Protein AF-A0A7S1MG39-F1 (afdb_monomer)

Organism: Neobodo designis (NCBI:txid312471)

Radius of gyration: 30.23 Å; Cα contacts (8 Å, |Δi|>4): 308; chains: 1; bounding box: 105×45×78 Å

Structure (mmCIF, N/CA/C/O backbone):
data_AF-A0A7S1MG39-F1
#
_entry.id   AF-A0A7S1MG39-F1
#
loop_
_atom_site.group_PDB
_atom_site.id
_atom_site.type_symbol
_atom_site.label_atom_id
_atom_site.label_alt_id
_atom_site.label_comp_id
_atom_site.label_asym_id
_atom_site.label_entity_id
_atom_site.label_seq_id
_atom_site.pdbx_PDB_ins_code
_atom_site.Cartn_x
_atom_site.Cartn_y
_atom_site.Cartn_z
_atom_site.occupancy
_atom_site.B_iso_or_equiv
_atom_site.auth_seq_id
_atom_site.auth_comp_id
_atom_site.auth_asym_id
_atom_site.auth_atom_id
_atom_site.pdbx_PDB_model_num
ATOM 1 N N . MET A 1 1 ? -60.305 14.676 -7.548 1.00 33.47 1 MET A N 1
ATOM 2 C CA . MET A 1 1 ? -61.050 14.681 -6.267 1.00 33.47 1 MET A CA 1
ATOM 3 C C . MET A 1 1 ? -61.390 13.243 -5.904 1.00 33.47 1 MET A C 1
ATOM 5 O O . MET A 1 1 ? -61.639 12.495 -6.845 1.00 33.47 1 MET A O 1
ATOM 9 N N . PRO A 1 2 ? -61.464 12.863 -4.609 1.00 56.12 2 PRO A N 1
ATOM 10 C CA . PRO A 1 2 ? -60.848 13.509 -3.431 1.00 56.12 2 PRO A CA 1
ATOM 11 C C . PRO A 1 2 ? -59.316 13.239 -3.492 1.00 56.12 2 PRO A C 1
ATOM 13 O O . PRO A 1 2 ? -58.797 13.405 -4.596 1.00 56.12 2 PRO A O 1
ATOM 16 N N . ALA A 1 3 ? -58.497 12.886 -2.485 1.00 41.00 3 ALA A N 1
ATOM 17 C CA . ALA A 1 3 ? -58.477 13.017 -1.009 1.00 41.00 3 ALA A CA 1
ATOM 18 C C . ALA A 1 3 ? -56.993 13.266 -0.614 1.00 41.00 3 ALA A C 1
ATOM 20 O O . ALA A 1 3 ? -56.119 12.758 -1.308 1.00 41.00 3 ALA A O 1
ATOM 21 N N . ALA A 1 4 ? -56.559 14.022 0.402 1.00 39.97 4 ALA A N 1
ATOM 22 C CA . ALA A 1 4 ? -57.184 14.766 1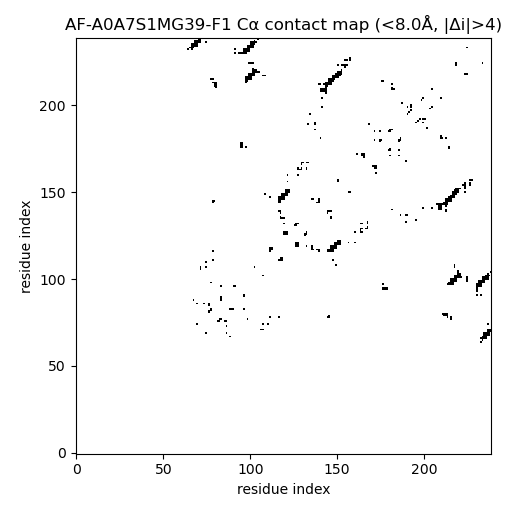.506 1.00 39.97 4 ALA A CA 1
ATOM 23 C C . ALA A 1 4 ? -57.522 14.005 2.813 1.00 39.97 4 ALA A C 1
ATOM 25 O O . ALA A 1 4 ? -58.691 13.763 3.092 1.00 39.97 4 ALA A O 1
ATOM 26 N N . THR A 1 5 ? -56.501 13.793 3.663 1.00 44.16 5 THR A N 1
ATOM 27 C CA . THR A 1 5 ? -56.604 13.748 5.144 1.00 44.16 5 THR A CA 1
ATOM 28 C C . THR A 1 5 ? -55.350 14.401 5.759 1.00 44.16 5 THR A C 1
ATOM 30 O O . THR A 1 5 ? -54.250 14.200 5.252 1.00 44.16 5 THR A O 1
ATOM 33 N N . ALA A 1 6 ? -55.504 15.193 6.829 1.00 41.75 6 ALA A N 1
ATOM 34 C CA . ALA A 1 6 ? -54.419 15.839 7.600 1.00 41.75 6 ALA A CA 1
ATOM 35 C C . ALA A 1 6 ? -54.567 15.501 9.110 1.00 41.75 6 ALA A C 1
ATOM 37 O O . ALA A 1 6 ? -55.036 14.405 9.390 1.00 41.75 6 ALA A O 1
ATOM 38 N N . VAL A 1 7 ? -54.293 16.442 10.050 1.00 39.53 7 VAL A N 1
ATOM 39 C CA . VAL A 1 7 ? -54.580 16.368 11.527 1.00 39.53 7 VAL A CA 1
ATOM 40 C C . VAL A 1 7 ? -53.564 15.506 12.325 1.00 39.53 7 VAL A C 1
ATOM 42 O O . VAL A 1 7 ? -53.250 14.416 11.877 1.00 39.53 7 VAL A O 1
ATOM 45 N N . LYS A 1 8 ? -52.988 15.840 13.507 1.00 36.41 8 LYS A N 1
ATOM 46 C CA . LYS A 1 8 ? -52.848 17.013 14.440 1.00 36.41 8 LYS A CA 1
ATOM 47 C C . LYS A 1 8 ? -51.479 16.831 15.173 1.00 36.41 8 LYS A C 1
ATOM 49 O O . LYS A 1 8 ? -51.049 15.698 15.318 1.00 36.41 8 LYS A O 1
ATOM 54 N N . ARG A 1 9 ? -50.666 17.838 15.544 1.00 34.97 9 ARG A N 1
ATOM 55 C CA . ARG A 1 9 ? -50.763 18.883 16.610 1.00 34.97 9 ARG A CA 1
ATOM 56 C C . ARG A 1 9 ? -50.877 18.406 18.086 1.00 34.97 9 ARG A C 1
ATOM 58 O O . ARG A 1 9 ? -51.991 18.269 18.577 1.00 34.97 9 ARG A O 1
ATOM 65 N N . SER A 1 10 ? -49.743 18.382 18.806 1.00 35.22 10 SER A N 1
ATOM 66 C CA . SER A 1 10 ? -49.564 18.686 20.259 1.00 35.22 10 SER A CA 1
ATOM 67 C C . SER A 1 10 ? -48.049 18.673 20.584 1.00 35.22 10 SER A C 1
ATOM 69 O O . SER A 1 10 ? -47.398 17.713 20.196 1.00 35.22 10 SER A O 1
ATOM 71 N N . ALA A 1 11 ? -47.354 19.698 21.102 1.00 34.41 11 ALA A N 1
ATOM 72 C CA . ALA A 1 11 ? -47.549 20.617 22.245 1.00 34.41 11 ALA A CA 1
ATOM 73 C C . ALA A 1 11 ? -46.943 20.105 23.583 1.00 34.41 11 ALA A C 1
ATOM 75 O O . ALA A 1 11 ? -47.344 19.065 24.093 1.00 34.41 11 ALA A O 1
ATOM 76 N N . SER A 1 12 ? -45.974 20.863 24.125 1.00 38.31 12 SER A N 1
ATOM 77 C CA . SER A 1 12 ? -45.221 20.684 25.399 1.00 38.31 12 SER A CA 1
ATOM 78 C C . SER A 1 12 ? -46.071 21.108 26.645 1.00 38.31 12 SER A C 1
ATOM 80 O O . SER A 1 12 ? -47.258 21.340 26.412 1.00 38.31 12 SER A O 1
ATOM 82 N N . PRO A 1 13 ? -45.597 21.284 27.928 1.00 48.44 13 PRO A N 1
ATOM 83 C CA . PRO A 1 13 ? -44.221 21.542 28.442 1.00 48.44 13 PRO A CA 1
ATOM 84 C C . PRO A 1 13 ? -43.831 20.983 29.857 1.00 48.44 13 PRO A C 1
ATOM 86 O O . PRO A 1 13 ? -44.665 20.418 30.561 1.00 48.44 13 PRO A O 1
ATOM 89 N N . LYS A 1 14 ? -42.584 21.262 30.313 1.00 32.78 14 LYS A N 1
ATOM 90 C CA . LYS A 1 14 ? -42.112 21.655 31.691 1.00 32.78 14 LYS A CA 1
ATOM 91 C C . LYS A 1 14 ? -40.556 21.620 31.721 1.00 32.78 14 LYS A C 1
ATOM 93 O O . LYS A 1 14 ? -39.999 20.700 31.145 1.00 32.78 14 LYS A O 1
ATOM 98 N N . LYS A 1 15 ? -39.761 22.626 32.155 1.00 31.77 15 LYS A N 1
ATOM 99 C CA . LYS A 1 15 ? -39.587 23.307 33.478 1.00 31.77 15 LYS A CA 1
ATOM 100 C C . LYS A 1 15 ? -39.365 22.299 34.624 1.00 31.77 15 LYS A C 1
ATOM 102 O O . LYS A 1 15 ? -40.309 21.602 34.953 1.00 31.77 15 LYS A O 1
ATOM 107 N N . THR A 1 16 ? -38.189 22.176 35.255 1.00 33.59 16 THR A N 1
ATOM 108 C CA . THR A 1 16 ? -37.532 23.187 36.128 1.00 33.59 16 THR A CA 1
ATOM 109 C C . THR A 1 16 ? -36.053 22.877 36.455 1.00 33.59 16 THR A C 1
ATOM 111 O O . THR A 1 16 ? -35.719 21.727 36.713 1.00 33.59 16 THR A O 1
ATOM 114 N N . ALA A 1 17 ? -35.225 23.917 36.622 1.00 36.97 17 ALA A N 1
ATOM 115 C CA . ALA A 1 17 ? -34.148 23.969 37.636 1.00 36.97 17 ALA A CA 1
ATOM 116 C C . ALA A 1 17 ? -34.656 24.817 38.834 1.00 36.97 17 ALA A C 1
ATOM 118 O O . ALA A 1 17 ? -35.683 25.486 38.639 1.00 36.97 17 ALA A O 1
ATOM 119 N N . PRO A 1 18 ? -34.027 24.837 40.039 1.00 42.28 18 PRO A N 1
ATOM 120 C CA . PRO A 1 18 ? -32.896 25.763 40.288 1.00 42.28 18 PRO A CA 1
ATOM 121 C C . PRO A 1 18 ? -31.910 25.392 41.448 1.00 42.28 18 PRO A C 1
ATOM 123 O O . PRO A 1 18 ? -32.030 24.355 42.089 1.00 42.28 18 PRO A O 1
ATOM 126 N N . VAL A 1 19 ? -31.030 26.357 41.783 1.00 34.16 19 VAL A N 1
ATOM 127 C CA . VAL A 1 19 ? -30.250 26.554 43.041 1.00 34.16 19 VAL A CA 1
ATOM 128 C C . VAL A 1 19 ? -28.857 25.897 43.134 1.00 34.16 19 VAL A C 1
ATOM 130 O O . VAL A 1 19 ? -28.604 24.802 42.652 1.00 34.16 19 VAL A O 1
ATOM 133 N N . ALA A 1 20 ? -27.933 26.628 43.770 1.00 33.00 20 ALA A N 1
ATOM 134 C CA . ALA A 1 20 ? -26.526 26.297 44.007 1.00 33.00 20 ALA A CA 1
ATOM 135 C C . ALA A 1 20 ? -26.105 26.691 45.439 1.00 33.00 20 ALA A C 1
ATOM 137 O O . ALA A 1 20 ? -26.805 27.499 46.055 1.00 33.00 20 ALA A O 1
ATOM 138 N N . ARG A 1 21 ? -24.924 26.239 45.914 1.00 33.41 21 ARG A N 1
ATOM 139 C CA . ARG A 1 21 ? -23.983 27.040 46.748 1.00 33.41 21 ARG A CA 1
ATOM 140 C C . ARG A 1 21 ? -22.622 26.352 47.014 1.00 33.41 21 ARG A C 1
ATOM 142 O O . ARG A 1 21 ? -22.536 25.140 47.149 1.00 33.41 21 ARG A O 1
ATOM 149 N N . LYS A 1 22 ? -21.574 27.187 47.086 1.00 34.03 22 LYS A N 1
ATOM 150 C CA . LYS A 1 22 ? -20.210 26.975 47.657 1.00 34.03 22 LYS A CA 1
ATOM 151 C C . LYS A 1 22 ? -20.244 27.333 49.184 1.00 34.03 22 LYS A C 1
ATOM 153 O O . LYS A 1 22 ? -21.349 27.692 49.600 1.00 34.03 22 LYS A O 1
ATOM 158 N N . PRO A 1 23 ? -19.156 27.363 50.020 1.00 43.19 23 PRO A N 1
ATOM 159 C CA . PRO A 1 23 ? -17.697 27.404 49.730 1.00 43.19 23 PRO A CA 1
ATOM 160 C C . PRO A 1 23 ? -16.728 26.635 50.705 1.00 43.19 23 PRO A C 1
ATOM 162 O O . PRO A 1 23 ? -17.168 26.000 51.652 1.00 43.19 23 PRO A O 1
ATOM 165 N N . ALA A 1 24 ? -15.405 26.867 50.526 1.00 31.33 24 ALA A N 1
ATOM 166 C CA . ALA A 1 24 ? -14.292 26.822 51.524 1.00 31.33 24 ALA A CA 1
ATOM 167 C C . ALA A 1 24 ? -13.788 25.438 52.035 1.00 31.33 24 ALA A C 1
ATOM 169 O O . ALA A 1 24 ? -14.507 24.457 51.922 1.00 31.33 24 ALA A O 1
ATOM 170 N N . ALA A 1 25 ? -12.560 25.250 52.571 1.00 31.86 25 ALA A N 1
ATOM 171 C CA . ALA A 1 25 ? -11.329 26.076 52.727 1.00 31.86 25 ALA A CA 1
ATOM 172 C C . ALA A 1 25 ? -10.079 25.132 52.678 1.00 31.86 25 ALA A C 1
ATOM 174 O O . ALA A 1 25 ? -10.208 23.968 53.029 1.00 31.86 25 ALA A O 1
ATOM 175 N N . LYS A 1 26 ? -8.907 25.455 52.097 1.00 29.91 26 LYS A N 1
ATOM 176 C CA . LYS A 1 26 ? -7.793 26.368 52.491 1.00 29.91 26 LYS A CA 1
ATOM 177 C C . LYS A 1 26 ? -6.881 25.914 53.668 1.00 29.91 26 LYS A C 1
ATOM 179 O O . LYS A 1 26 ? -7.077 26.377 54.784 1.00 29.91 26 LYS A O 1
ATOM 184 N N . ALA A 1 27 ? -5.793 25.189 53.361 1.00 31.89 27 ALA A N 1
ATOM 185 C CA . ALA A 1 27 ? -4.429 25.281 53.950 1.00 31.89 27 ALA A CA 1
ATOM 186 C C . ALA A 1 27 ? -3.475 24.396 53.096 1.00 31.89 27 ALA A C 1
ATOM 188 O O . ALA A 1 27 ? -3.917 23.342 52.660 1.00 31.89 27 ALA A O 1
ATOM 189 N N . ALA A 1 28 ? -2.243 24.720 52.674 1.00 31.33 28 ALA A N 1
ATOM 190 C CA . ALA A 1 28 ? -1.178 25.657 53.079 1.00 31.33 28 ALA A CA 1
ATOM 191 C C . ALA A 1 28 ? -0.204 25.121 54.156 1.00 31.33 28 ALA A C 1
A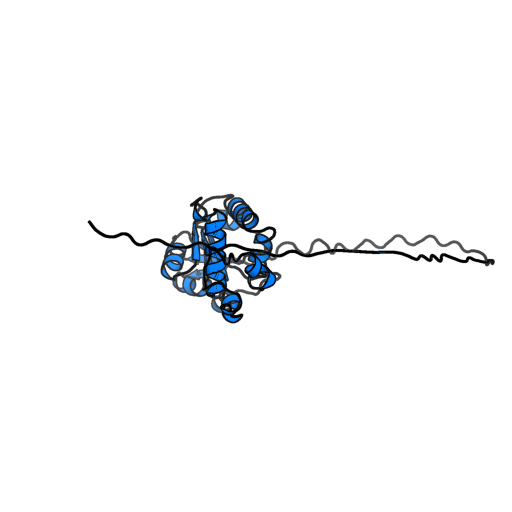TOM 193 O O . ALA A 1 28 ? -0.494 25.182 55.345 1.00 31.33 28 ALA A O 1
ATOM 194 N N . GLY A 1 29 ? 0.982 24.670 53.720 1.00 29.81 29 GLY A N 1
ATOM 195 C CA . GLY A 1 29 ? 2.121 24.292 54.570 1.00 29.81 29 GLY A CA 1
ATOM 196 C C . GLY A 1 29 ? 3.410 24.121 53.747 1.00 29.81 29 GLY A C 1
ATOM 197 O O . GLY A 1 29 ? 3.437 23.342 52.798 1.00 29.81 29 GLY A O 1
ATOM 198 N N . LYS A 1 30 ? 4.462 24.885 54.071 1.00 32.34 30 LYS A N 1
ATOM 199 C CA . LYS A 1 30 ? 5.809 24.844 53.455 1.00 32.34 30 LYS A CA 1
ATOM 200 C C . LYS A 1 30 ? 6.853 25.312 54.504 1.00 32.34 30 LYS A C 1
ATOM 202 O O . LYS A 1 30 ? 6.452 25.690 55.600 1.00 32.34 30 LYS A O 1
ATOM 207 N N . PRO A 1 31 ? 8.160 25.249 54.205 1.00 44.38 31 PRO A N 1
ATOM 208 C CA . PRO A 1 31 ? 9.117 24.298 54.769 1.00 44.38 31 PRO A CA 1
ATOM 209 C C . PRO A 1 31 ? 9.833 24.781 56.052 1.00 44.38 31 PRO A C 1
ATOM 211 O O . PRO A 1 31 ? 9.815 25.965 56.378 1.00 44.38 31 PRO A O 1
ATOM 214 N N . ALA A 1 32 ? 10.562 23.873 56.710 1.00 32.75 32 ALA A N 1
ATOM 215 C CA . ALA A 1 32 ? 11.557 24.176 57.751 1.00 32.75 32 ALA A CA 1
ATOM 216 C C . ALA A 1 32 ? 12.991 23.849 57.263 1.00 32.75 32 ALA A C 1
ATOM 218 O O . ALA A 1 32 ? 13.149 23.153 56.258 1.00 32.75 32 ALA A O 1
ATOM 219 N N . ALA A 1 33 ? 14.030 24.376 57.927 1.00 31.20 33 ALA A N 1
ATOM 220 C CA . ALA A 1 33 ? 15.400 24.456 57.392 1.00 31.20 33 ALA A CA 1
ATOM 221 C C . ALA A 1 33 ? 16.520 23.933 58.334 1.00 31.20 33 ALA A C 1
ATOM 223 O O . ALA A 1 33 ? 16.263 23.535 59.466 1.00 31.20 33 ALA A O 1
ATOM 224 N N . LYS A 1 34 ? 17.763 23.950 57.812 1.00 36.47 34 LYS A N 1
ATOM 225 C CA . LYS A 1 34 ? 19.076 23.617 58.433 1.00 36.47 34 LYS A CA 1
ATOM 226 C C . LYS A 1 34 ? 19.301 24.184 59.853 1.00 36.47 34 LYS A C 1
ATOM 228 O O . LYS A 1 34 ? 18.775 25.250 60.164 1.00 36.47 34 LYS A O 1
ATOM 233 N N . PRO A 1 35 ? 20.146 23.525 60.677 1.00 37.47 35 PRO A N 1
ATOM 234 C CA . PRO A 1 35 ? 21.623 23.749 60.701 1.00 37.47 35 PRO A CA 1
ATOM 235 C C . PRO A 1 35 ? 22.416 22.561 60.088 1.00 37.47 35 PRO A C 1
ATOM 237 O O . PRO A 1 35 ? 21.828 21.506 59.893 1.00 37.47 35 PRO A O 1
ATOM 240 N N . ALA A 1 36 ? 23.675 22.607 59.615 1.00 29.03 36 ALA A N 1
ATOM 241 C CA . ALA A 1 36 ? 24.916 23.338 59.958 1.00 29.03 36 ALA A CA 1
ATOM 242 C C . ALA A 1 36 ? 25.627 22.827 61.242 1.00 29.03 36 ALA A C 1
ATOM 244 O O . ALA A 1 36 ? 24.962 22.590 62.239 1.00 29.03 36 ALA A O 1
ATOM 245 N N . SER A 1 37 ? 26.960 22.656 61.313 1.00 29.39 37 SER A N 1
ATOM 246 C CA . SER A 1 37 ? 28.027 22.951 60.324 1.00 29.39 37 SER A CA 1
ATOM 247 C C . SER A 1 37 ? 28.425 21.708 59.472 1.00 29.39 37 SER A C 1
ATOM 249 O O . SER A 1 37 ? 27.507 21.199 58.834 1.00 29.39 37 SER A O 1
ATOM 251 N N . ALA A 1 38 ? 29.641 21.136 59.329 1.00 29.62 38 ALA A N 1
ATOM 252 C CA . ALA A 1 38 ? 31.012 21.380 59.839 1.00 29.62 38 ALA A CA 1
ATOM 253 C C . ALA A 1 38 ? 32.092 21.074 58.749 1.00 29.62 38 ALA A C 1
ATOM 255 O O . ALA A 1 38 ? 31.795 21.234 57.567 1.00 29.62 38 ALA A O 1
ATOM 256 N N . ALA A 1 39 ? 33.341 20.707 59.105 1.00 30.70 39 ALA A N 1
ATOM 257 C CA . ALA A 1 39 ? 34.520 20.797 58.215 1.00 30.70 39 ALA A CA 1
ATOM 258 C C . ALA A 1 39 ? 35.498 19.594 58.236 1.00 30.70 39 ALA A C 1
ATOM 260 O O . ALA A 1 39 ? 35.758 19.044 59.303 1.00 30.70 39 ALA A O 1
ATOM 261 N N . ALA A 1 40 ? 36.122 19.288 57.081 1.00 32.22 40 ALA A N 1
ATOM 262 C CA . ALA A 1 40 ? 37.414 18.581 56.964 1.00 32.22 40 ALA A CA 1
ATOM 263 C C . ALA A 1 40 ? 38.105 18.796 55.585 1.00 32.22 40 ALA A C 1
ATOM 265 O O . ALA A 1 40 ? 37.714 18.222 54.577 1.00 32.22 40 ALA A O 1
ATOM 266 N N . VAL A 1 41 ? 39.116 19.671 55.583 1.00 34.38 41 VAL A N 1
ATOM 267 C CA . VAL A 1 41 ? 40.411 19.656 54.854 1.00 34.38 41 VAL A CA 1
ATOM 268 C C . VAL A 1 41 ? 40.600 18.800 53.571 1.00 34.38 41 VAL A C 1
ATOM 270 O O . VAL A 1 41 ? 40.619 17.578 53.616 1.00 34.38 41 VAL A O 1
ATOM 273 N N . ALA A 1 42 ? 40.906 19.515 52.475 1.00 33.41 42 ALA A N 1
ATOM 274 C CA . ALA A 1 42 ? 41.825 19.245 51.345 1.00 33.41 42 ALA A CA 1
ATOM 275 C C . ALA A 1 42 ? 42.155 17.810 50.852 1.00 33.41 42 ALA A C 1
ATOM 277 O O . ALA A 1 42 ? 42.736 17.009 51.574 1.00 33.41 42 ALA A O 1
ATOM 278 N N . HIS A 1 43 ? 42.092 17.622 49.522 1.00 40.41 43 HIS A N 1
ATOM 279 C CA . HIS A 1 43 ? 43.317 17.575 48.693 1.00 40.41 43 HIS A CA 1
ATOM 280 C C . HIS A 1 43 ? 43.039 17.875 47.204 1.00 40.41 43 HIS A C 1
ATOM 282 O O . HIS A 1 43 ? 41.918 17.724 46.726 1.00 40.41 43 HIS A O 1
ATOM 288 N N . ASN A 1 44 ? 44.071 18.313 46.472 1.00 41.38 44 ASN A N 1
ATOM 289 C CA . ASN A 1 44 ? 44.018 18.524 45.020 1.00 41.38 44 ASN A CA 1
ATOM 290 C C . ASN A 1 44 ? 44.030 17.193 44.252 1.00 41.38 44 ASN A C 1
ATOM 292 O O . ASN A 1 44 ? 44.976 16.420 44.387 1.00 41.38 44 ASN A O 1
ATOM 296 N N . ALA A 1 45 ? 43.068 17.014 43.349 1.00 36.38 45 ALA A N 1
ATOM 297 C CA . ALA A 1 45 ? 43.190 16.156 42.175 1.00 36.38 45 ALA A CA 1
ATOM 298 C C . ALA A 1 45 ? 42.388 16.794 41.032 1.00 36.38 45 ALA A C 1
ATOM 300 O O . ALA A 1 45 ? 41.213 17.118 41.208 1.00 36.38 45 ALA A O 1
ATOM 301 N N . ALA A 1 46 ? 43.015 17.011 39.873 1.00 42.97 46 ALA A N 1
ATOM 302 C CA . ALA A 1 46 ? 42.284 17.450 38.687 1.00 42.97 46 ALA A CA 1
ATOM 303 C C . ALA A 1 46 ? 41.386 16.301 38.189 1.00 42.97 46 ALA A C 1
ATOM 305 O O . ALA A 1 46 ? 41.818 15.145 38.243 1.00 42.97 46 ALA A O 1
ATOM 306 N N . PRO A 1 47 ? 40.164 16.575 37.695 1.00 53.22 47 PRO A N 1
ATOM 307 C CA . PRO A 1 47 ? 39.358 15.533 37.076 1.00 53.22 47 PRO A CA 1
ATOM 308 C C . PRO A 1 47 ? 40.105 14.983 35.848 1.00 53.22 47 PRO A C 1
ATOM 310 O O . PRO A 1 47 ? 40.621 15.779 35.055 1.00 53.22 47 PRO A O 1
ATOM 313 N N . PRO A 1 48 ? 40.183 13.651 35.661 1.00 55.78 48 PRO A N 1
ATOM 314 C CA . PRO A 1 48 ? 40.715 13.098 34.424 1.00 55.78 48 PRO A CA 1
ATOM 315 C C . PRO A 1 48 ? 39.850 13.576 33.245 1.00 55.78 48 PRO A C 1
ATOM 317 O O . PRO A 1 48 ? 38.635 13.737 33.413 1.00 55.78 48 PRO A O 1
ATOM 320 N N . PRO A 1 49 ? 40.437 13.810 32.057 1.00 57.38 49 PRO A N 1
ATOM 321 C CA . PRO A 1 49 ? 39.655 14.187 30.888 1.00 57.38 49 PRO A CA 1
ATOM 322 C C . PRO A 1 49 ? 38.613 13.094 30.601 1.00 57.38 49 PRO A C 1
ATOM 324 O O . PRO A 1 49 ? 38.939 11.907 30.720 1.00 57.38 49 PRO A O 1
ATOM 327 N N . PRO A 1 50 ? 37.368 13.454 30.234 1.00 50.47 50 PRO A N 1
ATOM 328 C CA . PRO A 1 50 ? 36.370 12.459 29.875 1.00 50.47 50 PRO A CA 1
ATOM 329 C C . PRO A 1 50 ? 36.899 11.627 28.706 1.00 50.47 50 PRO A C 1
ATOM 331 O O . PRO A 1 50 ? 37.362 12.175 27.703 1.00 50.47 50 PRO A O 1
ATOM 334 N N . ALA A 1 51 ? 36.845 10.300 28.847 1.00 48.28 51 ALA A N 1
ATOM 335 C CA . ALA A 1 51 ? 37.179 9.395 27.757 1.00 48.28 51 ALA A CA 1
ATOM 336 C C . ALA A 1 51 ? 36.325 9.745 26.523 1.00 48.28 51 ALA A C 1
ATOM 338 O O . ALA A 1 51 ? 35.157 10.115 26.692 1.00 48.28 51 ALA A O 1
ATOM 339 N N . PRO A 1 52 ? 36.875 9.653 25.296 1.00 46.75 52 PRO A N 1
ATOM 340 C CA . PRO A 1 52 ? 36.131 10.000 24.093 1.00 46.75 52 PRO A CA 1
ATOM 341 C C . PRO A 1 52 ? 34.845 9.175 24.036 1.00 46.75 52 PRO A C 1
ATOM 343 O O . PRO A 1 52 ? 34.887 7.944 24.093 1.00 46.75 52 PRO A O 1
ATOM 346 N N . ILE A 1 53 ? 33.705 9.865 23.952 1.00 47.94 53 ILE A N 1
ATOM 347 C CA . ILE A 1 53 ? 32.392 9.230 23.852 1.00 47.94 53 ILE A CA 1
ATOM 348 C C . ILE A 1 53 ? 32.399 8.394 22.572 1.00 47.94 53 ILE A C 1
ATOM 350 O O . ILE A 1 53 ? 32.477 8.931 21.467 1.00 47.94 53 ILE A O 1
ATOM 354 N N . VAL A 1 54 ? 32.379 7.071 22.738 1.00 44.62 54 VAL A N 1
ATOM 355 C CA . VAL A 1 54 ? 32.434 6.122 21.624 1.00 44.62 54 VAL A CA 1
ATOM 356 C C . VAL A 1 54 ? 31.230 6.369 20.720 1.00 44.62 54 VAL A C 1
ATOM 358 O O . VAL A 1 54 ? 30.092 6.390 21.188 1.00 44.62 54 VAL A O 1
ATOM 361 N N . GLN A 1 55 ? 31.495 6.570 19.429 1.00 42.91 55 GLN A N 1
ATOM 362 C CA . GLN A 1 55 ? 30.517 6.983 18.422 1.00 42.91 55 GLN A CA 1
ATOM 363 C C . GLN A 1 55 ? 29.480 5.876 18.162 1.00 42.91 55 GLN A C 1
ATOM 365 O O . GLN A 1 55 ? 29.603 5.080 17.235 1.00 42.91 55 GLN A O 1
ATOM 370 N N . LEU A 1 56 ? 28.446 5.827 19.004 1.00 46.56 56 LEU A N 1
ATOM 371 C CA . LEU A 1 56 ? 27.353 4.851 18.939 1.00 46.56 56 LEU A CA 1
ATOM 372 C C . LEU A 1 56 ? 26.200 5.276 18.010 1.00 46.56 56 LEU A C 1
ATOM 374 O O . LEU A 1 56 ? 25.358 4.451 17.671 1.00 46.56 56 LEU A O 1
ATOM 378 N N . GLU A 1 57 ? 26.181 6.529 17.547 1.00 39.94 57 GLU A N 1
ATOM 379 C CA . GLU A 1 57 ? 25.073 7.112 16.767 1.00 39.94 57 GLU A CA 1
ATOM 380 C C . GLU A 1 57 ? 25.144 6.869 15.244 1.00 39.94 57 GLU A C 1
ATOM 382 O O . GLU A 1 57 ? 24.249 7.288 14.517 1.00 39.94 57 GLU A O 1
ATOM 387 N N . GLN A 1 58 ? 26.173 6.183 14.727 1.00 43.41 58 GLN A N 1
ATOM 388 C CA . GLN A 1 58 ? 26.385 6.017 13.273 1.00 43.41 58 GLN A CA 1
ATOM 389 C C . GLN A 1 58 ? 26.350 4.562 12.771 1.00 43.41 58 GLN A C 1
ATOM 391 O O . GLN A 1 58 ? 26.898 4.252 11.717 1.00 43.41 58 GLN A O 1
ATOM 396 N N . ARG A 1 59 ? 25.656 3.657 13.481 1.00 37.81 59 ARG A N 1
ATOM 397 C CA . ARG A 1 59 ? 25.439 2.261 13.035 1.00 37.81 59 ARG A CA 1
ATOM 398 C C . ARG A 1 59 ? 24.000 1.937 12.596 1.00 37.81 59 ARG A C 1
ATOM 400 O O . ARG A 1 59 ? 23.634 0.771 12.505 1.00 37.81 59 ARG A O 1
ATOM 407 N N . ALA A 1 60 ? 23.204 2.965 12.304 1.00 37.31 60 ALA A N 1
ATOM 408 C CA . ALA A 1 60 ? 21.875 2.846 11.689 1.00 37.31 60 ALA A CA 1
ATOM 409 C C . ALA A 1 60 ? 21.892 3.052 10.156 1.00 37.31 60 ALA A C 1
ATOM 411 O O . ALA A 1 60 ? 20.838 3.110 9.528 1.00 37.31 60 ALA A O 1
ATOM 412 N N . ALA A 1 61 ? 23.079 3.178 9.553 1.00 39.00 61 ALA A N 1
ATOM 413 C CA . ALA A 1 61 ? 23.248 3.323 8.113 1.00 39.00 61 ALA A CA 1
ATOM 414 C C . ALA A 1 61 ? 23.449 1.962 7.423 1.00 39.00 61 ALA A C 1
ATOM 416 O O . ALA A 1 61 ? 24.211 1.119 7.892 1.00 39.00 61 ALA A O 1
ATOM 417 N N . ASP A 1 62 ? 22.791 1.817 6.276 1.00 40.22 62 ASP A N 1
ATOM 418 C CA . ASP A 1 62 ? 23.113 0.883 5.195 1.00 40.22 62 ASP A CA 1
ATOM 419 C C . ASP A 1 62 ? 23.184 -0.626 5.522 1.00 40.22 62 ASP A C 1
ATOM 421 O O . ASP A 1 62 ? 24.197 -1.305 5.350 1.00 40.22 62 ASP A O 1
ATOM 425 N N . VAL A 1 63 ? 22.026 -1.194 5.880 1.00 46.59 63 VAL A N 1
ATOM 426 C CA . VAL A 1 63 ? 21.708 -2.585 5.507 1.00 46.59 63 VAL A CA 1
ATOM 427 C C . VAL A 1 63 ? 20.869 -2.562 4.223 1.00 46.59 63 VAL A C 1
ATOM 429 O O . VAL A 1 63 ? 19.688 -2.912 4.230 1.00 46.59 63 VAL A O 1
ATOM 432 N N . SER A 1 64 ? 21.461 -2.114 3.107 1.00 51.72 64 SER A N 1
ATOM 433 C CA . SER A 1 64 ? 20.848 -2.224 1.776 1.00 51.72 64 SER A CA 1
ATOM 434 C C . SER A 1 64 ? 20.749 -3.697 1.363 1.00 51.72 64 SER A C 1
ATOM 436 O O . SER A 1 64 ? 21.651 -4.293 0.771 1.00 51.72 64 SER A O 1
ATOM 438 N N . LEU A 1 65 ? 19.635 -4.323 1.747 1.00 64.56 65 LEU A N 1
ATOM 439 C CA . LEU A 1 65 ? 19.322 -5.708 1.417 1.00 64.56 65 LEU A CA 1
ATOM 440 C C . LEU A 1 65 ? 19.089 -5.835 -0.092 1.00 64.56 65 LEU A C 1
ATOM 442 O O . LEU A 1 65 ? 18.142 -5.255 -0.627 1.00 64.56 65 LEU A O 1
ATOM 446 N N . ALA A 1 66 ? 19.918 -6.646 -0.755 1.00 70.19 66 ALA A N 1
ATOM 447 C CA . ALA A 1 66 ? 19.868 -6.853 -2.200 1.00 70.19 66 ALA A CA 1
ATOM 448 C C . ALA A 1 66 ? 18.437 -7.160 -2.709 1.00 70.19 66 ALA A C 1
ATOM 450 O O . ALA A 1 66 ? 17.682 -7.882 -2.033 1.00 70.19 66 ALA A O 1
ATOM 451 N N . PRO A 1 67 ? 18.048 -6.626 -3.883 1.00 75.94 67 PRO A N 1
ATOM 452 C CA . PRO A 1 67 ? 16.707 -6.799 -4.425 1.00 75.94 67 PRO A CA 1
ATOM 453 C C . PRO A 1 67 ? 16.391 -8.274 -4.688 1.00 75.94 67 PRO A C 1
ATOM 455 O O . PRO A 1 67 ? 17.213 -9.016 -5.224 1.00 75.94 67 PRO A O 1
ATOM 458 N N . ILE A 1 68 ? 15.181 -8.697 -4.326 1.00 82.06 68 ILE A N 1
ATOM 459 C CA . ILE A 1 68 ? 14.718 -10.070 -4.565 1.00 82.06 68 ILE A CA 1
ATOM 460 C C . ILE A 1 68 ? 14.173 -10.143 -5.989 1.00 82.06 68 ILE A C 1
ATOM 462 O O . ILE A 1 68 ? 13.180 -9.489 -6.293 1.00 82.06 68 ILE A O 1
ATOM 466 N N . VAL A 1 69 ? 14.795 -10.928 -6.868 1.00 83.25 69 VAL A N 1
ATOM 467 C CA . VAL A 1 69 ? 14.293 -11.129 -8.236 1.00 83.25 69 VAL A CA 1
ATOM 468 C C . VAL A 1 69 ? 13.311 -12.298 -8.246 1.00 83.25 69 VAL A C 1
ATOM 470 O O . VAL A 1 69 ? 13.679 -13.412 -7.877 1.00 83.25 69 VAL A O 1
ATOM 473 N N . VAL A 1 70 ? 12.076 -12.061 -8.691 1.00 84.06 70 VAL A N 1
ATOM 474 C CA . VAL A 1 70 ? 11.013 -13.078 -8.771 1.00 84.06 70 VAL A CA 1
ATOM 475 C C . VAL A 1 70 ? 10.456 -13.209 -10.188 1.00 84.06 70 VAL A C 1
ATOM 477 O O . VAL A 1 70 ? 10.375 -12.211 -10.902 1.00 84.06 70 VAL A O 1
ATOM 480 N N . PRO A 1 71 ? 10.036 -14.409 -10.624 1.00 84.69 71 PRO A N 1
ATOM 481 C CA . PRO A 1 71 ? 9.231 -14.554 -11.832 1.00 84.69 71 PRO A CA 1
ATOM 482 C C . PRO A 1 71 ? 7.812 -14.009 -11.611 1.00 84.69 71 PRO A C 1
ATOM 484 O O . PRO A 1 71 ? 7.331 -13.927 -10.480 1.00 84.69 71 PRO A O 1
ATOM 487 N N . LEU A 1 72 ? 7.094 -13.742 -12.703 1.00 79.62 72 LEU A N 1
ATOM 488 C CA . LEU A 1 72 ? 5.681 -13.322 -12.704 1.00 79.62 72 LEU A CA 1
ATOM 489 C C . LEU A 1 72 ? 4.741 -14.231 -11.890 1.00 79.62 72 LEU A C 1
ATOM 491 O O . LEU A 1 72 ? 3.751 -13.766 -11.333 1.00 79.62 72 LEU A O 1
ATOM 495 N N . THR A 1 73 ? 5.046 -15.526 -11.7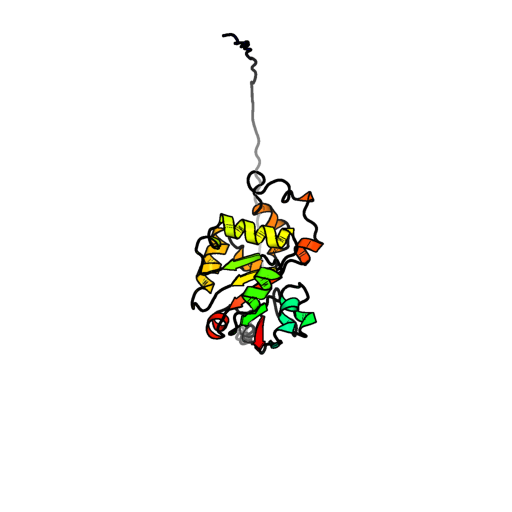80 1.00 80.94 73 THR A N 1
ATOM 496 C CA . THR A 1 73 ? 4.278 -16.469 -10.948 1.00 80.94 73 THR A CA 1
ATOM 497 C C . THR A 1 73 ? 4.388 -16.181 -9.446 1.00 80.94 73 THR A C 1
ATOM 499 O O . THR A 1 73 ? 3.522 -16.601 -8.683 1.00 80.94 73 THR A O 1
ATOM 502 N N . GLY A 1 74 ? 5.408 -15.434 -9.012 1.00 80.12 74 GLY A N 1
ATOM 503 C CA . GLY A 1 74 ? 5.603 -15.015 -7.623 1.00 80.12 74 GLY A CA 1
ATOM 504 C C . GLY A 1 74 ? 4.720 -13.846 -7.174 1.00 80.12 74 GLY A C 1
ATOM 505 O O . GLY A 1 74 ? 4.641 -13.594 -5.975 1.00 80.12 74 GLY A O 1
ATOM 506 N N . ILE A 1 75 ? 4.028 -13.144 -8.083 1.00 83.81 75 ILE A N 1
ATOM 507 C CA . ILE A 1 75 ? 3.264 -11.926 -7.738 1.00 83.81 75 ILE A CA 1
ATOM 508 C C . ILE A 1 75 ? 2.143 -12.226 -6.735 1.00 83.81 75 ILE A C 1
ATOM 510 O O . ILE A 1 75 ? 1.924 -11.454 -5.805 1.00 83.81 75 ILE A O 1
ATOM 514 N N . ALA A 1 76 ? 1.498 -13.390 -6.847 1.00 84.69 76 ALA A N 1
ATOM 515 C CA . ALA A 1 76 ? 0.468 -13.826 -5.905 1.00 84.69 76 ALA A CA 1
ATOM 516 C C . ALA A 1 76 ? 0.969 -13.934 -4.450 1.00 84.69 76 ALA A C 1
ATOM 518 O O . ALA A 1 76 ? 0.177 -13.789 -3.523 1.00 84.69 76 ALA A O 1
ATOM 519 N N . ALA A 1 77 ? 2.273 -14.148 -4.230 1.00 85.50 77 ALA A N 1
ATOM 520 C CA . ALA A 1 77 ? 2.844 -14.156 -2.887 1.00 85.50 77 ALA A CA 1
ATOM 521 C C . ALA A 1 77 ? 2.900 -12.753 -2.265 1.00 85.50 77 ALA A C 1
ATOM 523 O O . ALA A 1 77 ? 2.742 -12.644 -1.056 1.00 85.50 77 ALA A O 1
ATOM 524 N N . LEU A 1 78 ? 3.080 -11.696 -3.069 1.00 85.38 78 LEU A N 1
ATOM 525 C CA . LEU A 1 78 ? 3.244 -10.304 -2.613 1.00 85.38 78 LEU A CA 1
ATOM 526 C C . LEU A 1 78 ? 1.969 -9.698 -2.008 1.00 85.38 78 LEU A C 1
ATOM 528 O O . LEU A 1 78 ? 2.053 -8.712 -1.286 1.00 85.38 78 LEU A O 1
ATOM 532 N N . ALA A 1 79 ? 0.802 -10.289 -2.277 1.00 83.56 79 ALA A N 1
ATOM 533 C CA . ALA A 1 79 ? -0.480 -9.870 -1.709 1.00 83.56 79 ALA A CA 1
ATOM 534 C C . ALA A 1 79 ? -0.795 -10.496 -0.329 1.00 83.56 79 ALA A C 1
ATOM 536 O O . ALA A 1 79 ? -1.887 -10.286 0.192 1.00 83.56 79 ALA A O 1
ATOM 537 N N . HIS A 1 80 ? 0.115 -11.300 0.231 1.00 84.81 80 HIS A N 1
ATOM 538 C CA . HIS A 1 80 ? -0.092 -12.104 1.441 1.00 84.81 80 HIS A CA 1
ATOM 539 C C . HIS A 1 80 ? 0.725 -11.546 2.625 1.00 84.81 80 HIS A C 1
ATOM 541 O O . HIS A 1 80 ? 1.855 -11.115 2.395 1.00 84.81 80 HIS A O 1
ATOM 547 N N . PRO A 1 81 ? 0.268 -11.636 3.891 1.00 80.75 81 PRO A N 1
ATOM 548 C CA . PRO A 1 81 ? 1.055 -11.185 5.047 1.00 80.75 81 PRO A CA 1
ATOM 549 C C . PRO A 1 81 ? 2.444 -11.849 5.100 1.00 80.75 81 PRO A C 1
ATOM 551 O O . PRO A 1 81 ? 3.464 -11.164 5.121 1.00 80.75 81 PRO A O 1
ATOM 554 N N . ASP A 1 82 ? 2.504 -13.181 4.994 1.00 82.19 82 ASP A N 1
ATOM 555 C CA . ASP A 1 82 ? 3.762 -13.949 4.905 1.00 82.19 82 ASP A CA 1
ATOM 556 C C . ASP A 1 82 ? 4.491 -13.878 3.543 1.00 82.19 82 ASP A C 1
ATOM 558 O O . ASP A 1 82 ? 5.227 -14.807 3.197 1.00 82.19 82 ASP A O 1
ATOM 562 N N . TRP A 1 83 ? 4.300 -12.831 2.727 1.00 83.50 83 TRP A N 1
ATOM 563 C CA . TRP A 1 83 ? 4.974 -12.709 1.421 1.00 83.50 83 TRP A CA 1
ATOM 564 C C . TRP A 1 83 ? 6.497 -12.894 1.533 1.00 83.50 83 TRP A C 1
ATOM 566 O O . TRP A 1 83 ? 7.111 -13.529 0.675 1.00 83.50 83 TRP A O 1
ATOM 576 N N . ALA A 1 84 ? 7.094 -12.382 2.616 1.00 78.56 84 ALA A N 1
ATOM 577 C CA . ALA A 1 84 ? 8.523 -12.455 2.883 1.00 78.56 84 ALA A CA 1
ATOM 578 C C . ALA A 1 84 ? 8.980 -13.917 2.998 1.00 78.56 84 ALA A C 1
ATOM 580 O O . ALA A 1 84 ? 9.876 -14.345 2.272 1.00 78.56 84 ALA A O 1
ATOM 581 N N . THR A 1 85 ? 8.296 -14.711 3.824 1.00 82.31 85 THR A N 1
ATOM 582 C CA . THR A 1 85 ? 8.520 -16.156 3.971 1.00 82.31 85 THR A CA 1
ATOM 583 C C . THR A 1 85 ? 8.287 -16.890 2.650 1.00 82.31 85 THR A C 1
ATOM 585 O O . THR A 1 85 ? 9.117 -17.695 2.233 1.00 82.31 85 THR A O 1
ATOM 588 N N . ARG A 1 86 ? 7.198 -16.567 1.936 1.00 80.00 86 ARG A N 1
ATOM 589 C CA . ARG A 1 86 ? 6.844 -17.171 0.636 1.00 80.00 86 ARG A CA 1
ATOM 590 C C . ARG A 1 86 ? 7.883 -16.913 -0.464 1.00 80.00 86 ARG A C 1
ATOM 592 O O . ARG A 1 86 ? 7.971 -17.710 -1.394 1.00 80.00 86 ARG A O 1
ATOM 599 N N . LEU A 1 87 ? 8.659 -15.831 -0.365 1.00 80.19 87 LEU A N 1
ATOM 600 C CA . LEU A 1 87 ? 9.737 -15.476 -1.296 1.00 80.19 87 LEU A CA 1
ATOM 601 C C . LEU A 1 87 ? 11.152 -15.714 -0.731 1.00 80.19 87 LEU A C 1
ATOM 603 O O . LEU A 1 87 ? 12.128 -15.322 -1.367 1.00 80.19 87 LEU A O 1
ATOM 607 N N . ASN A 1 88 ? 11.283 -16.357 0.437 1.00 77.06 88 ASN A N 1
ATOM 608 C CA . ASN A 1 88 ? 12.551 -16.552 1.161 1.00 77.06 88 ASN A CA 1
ATOM 609 C C . ASN A 1 88 ? 13.338 -15.243 1.405 1.00 77.06 88 ASN A C 1
ATOM 611 O O . ASN A 1 88 ? 14.571 -15.215 1.385 1.00 77.06 88 ASN A O 1
ATOM 615 N N . ALA A 1 89 ? 12.626 -14.139 1.634 1.00 73.19 89 ALA A N 1
ATOM 616 C CA . ALA A 1 89 ? 13.219 -12.860 1.992 1.00 73.19 89 ALA A CA 1
ATOM 617 C C . ALA A 1 89 ? 13.862 -12.940 3.393 1.00 73.19 89 ALA A C 1
ATOM 619 O O . ALA A 1 89 ? 13.191 -13.359 4.338 1.00 73.19 89 ALA A O 1
ATOM 620 N N . PRO A 1 90 ? 15.121 -12.494 3.583 1.00 68.38 90 PRO A N 1
ATOM 621 C CA . PRO A 1 90 ? 15.670 -12.333 4.925 1.00 68.38 90 PRO A CA 1
ATOM 622 C C . PRO A 1 90 ? 14.903 -11.240 5.679 1.00 68.38 90 PRO A C 1
ATOM 624 O O . PRO A 1 90 ? 14.477 -10.250 5.074 1.00 68.38 90 PRO A O 1
ATOM 627 N N . ALA A 1 91 ? 14.749 -11.434 6.991 1.00 63.44 91 ALA A N 1
ATOM 628 C CA . ALA A 1 91 ? 14.001 -10.544 7.874 1.00 63.44 91 ALA A CA 1
ATOM 629 C C . ALA A 1 91 ? 14.511 -9.091 7.823 1.00 63.44 91 ALA A C 1
ATOM 631 O O . ALA A 1 91 ? 15.710 -8.847 7.668 1.00 63.44 91 ALA A O 1
ATOM 632 N N . ALA A 1 92 ? 13.602 -8.123 7.980 1.00 59.00 92 ALA A N 1
ATOM 633 C CA . ALA A 1 92 ? 13.985 -6.723 8.132 1.00 59.00 92 ALA A CA 1
ATOM 634 C C . ALA A 1 92 ? 14.659 -6.493 9.498 1.00 59.00 92 ALA A C 1
ATOM 636 O O . ALA A 1 92 ? 14.250 -7.110 10.484 1.00 59.00 92 ALA A O 1
ATOM 637 N N . PRO A 1 93 ? 15.648 -5.585 9.589 1.00 50.97 93 PRO A N 1
ATOM 638 C CA . PRO A 1 93 ? 16.240 -5.201 10.869 1.00 50.97 93 PRO A CA 1
ATOM 639 C C . PRO A 1 93 ? 15.271 -4.392 11.752 1.00 50.97 93 PRO A C 1
ATOM 641 O O . PRO A 1 93 ? 15.386 -4.444 12.975 1.00 50.97 93 PRO A O 1
ATOM 644 N N . THR A 1 94 ? 14.314 -3.674 11.149 1.00 49.16 94 THR A N 1
ATOM 645 C CA . THR A 1 94 ? 13.346 -2.815 11.850 1.00 49.16 94 THR A CA 1
ATOM 646 C C . THR A 1 94 ? 12.058 -2.669 11.033 1.00 49.16 94 THR A C 1
ATOM 648 O O . THR A 1 94 ? 12.125 -2.563 9.810 1.00 49.16 94 THR A O 1
ATOM 651 N N . GLY A 1 95 ? 10.904 -2.574 11.704 1.00 55.41 95 GLY A N 1
ATOM 652 C CA . GLY A 1 95 ? 9.617 -2.216 11.087 1.00 55.41 95 GLY A CA 1
ATOM 653 C C . GLY A 1 95 ? 8.886 -3.360 10.372 1.00 55.41 95 GLY A C 1
ATOM 654 O O . GLY A 1 95 ? 9.281 -4.525 10.446 1.00 55.41 95 GLY A O 1
ATOM 655 N N . ALA A 1 96 ? 7.785 -3.023 9.695 1.00 59.62 96 ALA A N 1
ATOM 656 C CA . ALA A 1 96 ? 7.018 -3.976 8.903 1.00 59.62 96 ALA A CA 1
ATOM 657 C C . ALA A 1 96 ? 7.704 -4.252 7.555 1.00 59.62 96 ALA A C 1
ATOM 659 O O . ALA A 1 96 ? 8.099 -3.340 6.830 1.00 59.62 96 ALA A O 1
ATOM 660 N N . LEU A 1 97 ? 7.808 -5.534 7.200 1.00 74.00 97 LEU A N 1
ATOM 661 C CA . LEU A 1 97 ? 8.272 -5.979 5.888 1.00 74.00 97 LEU A CA 1
ATOM 662 C C . LEU A 1 97 ? 7.202 -5.670 4.833 1.00 74.00 97 LEU A C 1
ATOM 664 O O . LEU A 1 97 ? 6.354 -6.511 4.553 1.00 74.00 97 LEU A O 1
ATOM 668 N N . TRP A 1 98 ? 7.258 -4.487 4.227 1.00 88.88 98 TRP A N 1
ATOM 669 C CA . TRP A 1 98 ? 6.431 -4.135 3.070 1.00 88.88 98 TRP A CA 1
ATOM 670 C C . TRP A 1 98 ? 7.242 -4.225 1.766 1.00 88.88 98 TRP A C 1
ATOM 672 O O . TRP A 1 98 ? 8.354 -3.681 1.705 1.00 88.88 98 TRP A O 1
ATOM 682 N N . PRO A 1 99 ? 6.741 -4.911 0.719 1.00 90.19 99 PRO A N 1
ATOM 683 C CA . PRO A 1 99 ? 7.438 -5.010 -0.552 1.00 90.19 99 PRO A CA 1
ATOM 684 C C . PRO A 1 99 ? 7.295 -3.721 -1.374 1.00 90.19 99 PRO A C 1
ATOM 686 O O . PRO A 1 99 ? 6.196 -3.215 -1.604 1.00 90.19 99 PRO A O 1
ATOM 689 N N . MET A 1 100 ? 8.432 -3.234 -1.868 1.00 91.56 100 MET A N 1
ATOM 690 C CA . MET A 1 100 ? 8.522 -2.259 -2.953 1.00 91.56 100 MET A CA 1
ATOM 691 C C . MET A 1 100 ? 8.784 -3.026 -4.249 1.00 91.56 100 MET A C 1
ATOM 693 O O . MET A 1 100 ? 9.864 -3.586 -4.436 1.00 91.56 100 MET A O 1
ATOM 697 N N . VAL A 1 101 ? 7.784 -3.089 -5.117 1.00 91.81 101 VAL A N 1
ATOM 698 C CA . VAL A 1 101 ? 7.754 -3.933 -6.309 1.00 91.81 101 VAL A CA 1
ATOM 699 C C . VAL A 1 101 ? 8.154 -3.116 -7.533 1.00 91.81 101 VAL A C 1
ATOM 701 O O . VAL A 1 101 ? 7.461 -2.172 -7.896 1.00 91.81 101 VAL A O 1
ATOM 704 N N . VAL A 1 102 ? 9.248 -3.500 -8.189 1.00 91.44 102 VAL A N 1
ATOM 705 C CA . VAL A 1 102 ? 9.668 -2.958 -9.487 1.00 91.44 102 VAL A CA 1
ATOM 706 C C . VAL A 1 102 ? 9.142 -3.870 -10.592 1.00 91.44 102 VAL A C 1
ATOM 708 O O . VAL A 1 102 ? 9.508 -5.048 -10.644 1.00 91.44 102 VAL A O 1
ATOM 711 N N . ASP A 1 103 ? 8.291 -3.335 -11.466 1.00 91.12 103 ASP A N 1
ATOM 712 C CA . ASP A 1 103 ? 7.677 -4.064 -12.579 1.00 91.12 103 ASP A CA 1
ATOM 713 C C . ASP A 1 103 ? 7.666 -3.257 -13.884 1.00 91.12 103 ASP A C 1
ATOM 715 O O . ASP A 1 103 ? 6.679 -2.621 -14.268 1.00 91.12 103 ASP A O 1
ATOM 719 N N . GLU A 1 104 ? 8.761 -3.378 -14.628 1.00 88.56 104 GLU A N 1
ATOM 720 C CA . GLU A 1 104 ? 8.920 -2.801 -15.966 1.00 88.56 104 GLU A CA 1
ATOM 721 C C . GLU A 1 104 ? 7.853 -3.318 -16.955 1.00 88.56 104 GLU A C 1
ATOM 723 O O . GLU A 1 104 ? 7.500 -2.624 -17.912 1.00 88.56 104 GLU A O 1
ATOM 728 N N . SER A 1 105 ? 7.286 -4.510 -16.708 1.00 86.88 105 SER A N 1
ATOM 729 C CA . SER A 1 105 ? 6.278 -5.150 -17.565 1.00 86.88 105 SER A CA 1
ATOM 730 C C . SER A 1 105 ? 4.840 -4.680 -17.310 1.00 86.88 105 SER A C 1
ATOM 732 O O . SER A 1 105 ? 3.957 -4.957 -18.124 1.00 86.88 105 SER A O 1
ATOM 734 N N . SER A 1 106 ? 4.593 -3.987 -16.191 1.00 85.94 106 SER A N 1
ATOM 735 C CA . SER A 1 106 ? 3.267 -3.547 -15.714 1.00 85.94 106 SER A CA 1
ATOM 736 C C . SER A 1 106 ? 2.222 -4.669 -15.513 1.00 85.94 106 SER A C 1
ATOM 738 O O . SER A 1 106 ? 1.034 -4.393 -15.320 1.00 85.94 106 SER A O 1
ATOM 740 N N . ARG A 1 107 ? 2.637 -5.945 -15.529 1.00 88.62 107 ARG A N 1
ATOM 741 C CA . ARG A 1 107 ? 1.777 -7.125 -15.324 1.00 88.62 107 ARG A CA 1
ATOM 742 C C . ARG A 1 107 ? 1.320 -7.282 -13.867 1.00 88.62 107 ARG A C 1
ATOM 744 O O . ARG A 1 107 ? 0.263 -7.862 -13.633 1.00 88.62 107 ARG A O 1
ATOM 751 N N . ALA A 1 108 ? 2.061 -6.752 -12.896 1.00 88.50 108 ALA A N 1
ATOM 752 C CA . ALA A 1 108 ? 1.725 -6.792 -11.475 1.00 88.50 108 ALA A CA 1
ATOM 753 C C . ALA A 1 108 ? 0.560 -5.865 -11.121 1.00 88.50 108 ALA A C 1
ATOM 755 O O . ALA A 1 108 ? -0.357 -6.294 -10.430 1.00 88.50 108 ALA A O 1
ATOM 756 N N . GLY A 1 109 ? 0.536 -4.636 -11.650 1.00 88.38 109 GLY A N 1
ATOM 757 C CA . GLY A 1 109 ? -0.599 -3.717 -11.474 1.00 88.38 109 GLY A CA 1
ATOM 758 C C . GLY A 1 109 ? -1.900 -4.318 -12.011 1.00 88.38 109 GLY A C 1
ATOM 759 O O . GLY A 1 109 ? -2.924 -4.326 -11.328 1.00 88.38 109 GLY A O 1
ATOM 760 N N . VAL A 1 110 ? -1.830 -4.942 -13.193 1.00 89.69 110 VAL A N 1
ATOM 761 C CA . VAL A 1 110 ? -2.926 -5.743 -13.759 1.00 89.69 110 VAL A CA 1
ATOM 762 C C . VAL A 1 110 ? -3.304 -6.906 -12.832 1.00 89.69 110 VAL A C 1
ATOM 764 O O . VAL A 1 110 ? -4.481 -7.054 -12.508 1.00 89.69 110 VAL A O 1
ATOM 767 N N . PHE A 1 111 ? -2.338 -7.703 -12.359 1.00 90.25 111 PHE A N 1
ATOM 768 C CA . PHE A 1 111 ? -2.605 -8.814 -11.439 1.00 90.25 111 PHE A CA 1
ATOM 769 C C . PHE A 1 111 ? -3.322 -8.354 -10.164 1.00 90.25 111 PHE A C 1
ATOM 771 O O . PHE A 1 111 ? -4.362 -8.916 -9.839 1.00 90.25 111 PHE A O 1
ATOM 778 N N . PHE A 1 112 ? -2.824 -7.324 -9.474 1.00 91.12 112 PHE A N 1
ATOM 779 C CA . PHE A 1 112 ? -3.424 -6.823 -8.233 1.00 91.12 112 PHE A CA 1
ATOM 780 C C . PHE A 1 112 ? -4.846 -6.280 -8.447 1.00 91.12 112 PHE A C 1
ATOM 782 O O . PHE A 1 112 ? -5.729 -6.498 -7.615 1.00 91.12 112 PHE A O 1
ATOM 789 N N . THR A 1 113 ? -5.091 -5.646 -9.597 1.00 89.12 113 THR A N 1
ATOM 790 C CA . THR A 1 113 ? -6.426 -5.171 -9.994 1.00 89.12 113 THR A CA 1
ATOM 791 C C . THR A 1 113 ? -7.410 -6.340 -10.137 1.00 89.12 113 THR A C 1
ATOM 793 O O . THR A 1 113 ? -8.527 -6.277 -9.627 1.00 89.12 113 THR A O 1
ATOM 796 N N . TYR A 1 114 ? -6.995 -7.442 -10.775 1.00 90.06 114 TYR A N 1
ATOM 797 C CA . TYR A 1 114 ? -7.838 -8.633 -10.963 1.00 90.06 114 TYR A CA 1
ATOM 798 C C . TYR A 1 114 ? -7.859 -9.599 -9.766 1.00 90.06 114 TYR A C 1
ATOM 800 O O . TYR A 1 114 ? -8.820 -10.352 -9.621 1.00 90.06 114 TYR A O 1
ATOM 808 N N . SER A 1 115 ? -6.868 -9.562 -8.870 1.00 85.75 115 SER A N 1
ATOM 809 C CA . SER A 1 115 ? -6.863 -10.341 -7.622 1.00 85.75 115 SER A CA 1
ATOM 810 C C . SER A 1 115 ? -7.804 -9.765 -6.556 1.00 85.75 115 SER A C 1
ATOM 812 O O . SER A 1 115 ? -7.892 -10.303 -5.453 1.00 85.75 115 SER A O 1
ATOM 814 N N . GLY A 1 116 ? -8.479 -8.648 -6.850 1.00 85.31 116 GLY A N 1
ATOM 815 C CA . GLY A 1 116 ? -9.367 -7.961 -5.920 1.00 85.31 116 GLY A CA 1
ATOM 816 C C . GLY A 1 116 ? -8.633 -7.270 -4.771 1.00 85.31 116 GLY A C 1
ATOM 817 O O . GLY A 1 116 ? -9.240 -7.092 -3.711 1.00 85.31 116 GLY A O 1
ATOM 818 N N . ALA A 1 117 ? -7.359 -6.907 -4.954 1.00 90.56 117 ALA A N 1
ATOM 819 C CA . ALA A 1 117 ? -6.647 -6.031 -4.029 1.00 90.56 117 ALA A CA 1
ATOM 820 C C . ALA A 1 117 ? -7.207 -4.598 -4.100 1.00 90.56 117 ALA A C 1
ATOM 822 O O . ALA A 1 117 ? -7.867 -4.213 -5.066 1.00 90.56 117 ALA A O 1
ATOM 823 N N . ASN A 1 118 ? -6.939 -3.799 -3.072 1.00 93.69 118 ASN A N 1
ATOM 824 C CA . ASN A 1 118 ? -7.332 -2.397 -3.030 1.00 93.69 118 ASN A CA 1
ATOM 825 C C . ASN A 1 118 ? -6.218 -1.555 -3.667 1.00 93.69 118 ASN A C 1
ATOM 827 O O . ASN A 1 118 ? -5.215 -1.280 -3.016 1.00 93.69 118 ASN 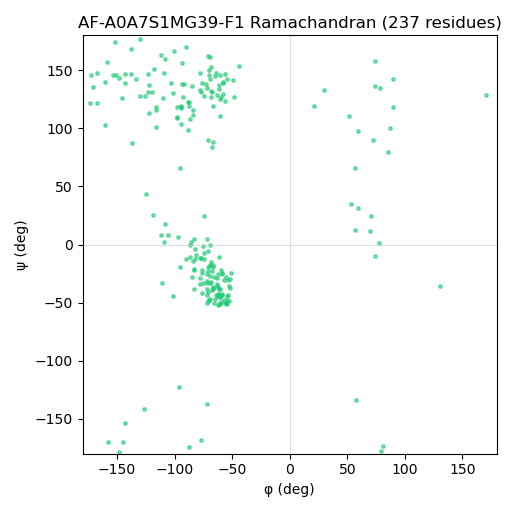A O 1
ATOM 831 N N . VAL A 1 119 ? -6.372 -1.185 -4.940 1.00 93.06 119 VAL A N 1
ATOM 832 C CA . VAL A 1 119 ? -5.365 -0.420 -5.697 1.00 93.06 119 VAL A CA 1
ATOM 833 C C . VAL A 1 119 ? -5.652 1.086 -5.624 1.00 93.06 119 VAL A C 1
ATOM 835 O O . VAL A 1 119 ? -6.800 1.501 -5.760 1.00 93.06 119 VAL A O 1
ATOM 838 N N . VAL A 1 120 ? -4.604 1.891 -5.439 1.00 94.69 120 VAL A N 1
ATOM 839 C CA . VAL A 1 120 ? -4.591 3.358 -5.553 1.00 94.69 120 VAL A CA 1
ATOM 840 C C . VAL A 1 120 ? -3.667 3.728 -6.715 1.00 94.69 120 VAL A C 1
ATOM 842 O O . VAL A 1 120 ? -2.476 3.420 -6.658 1.00 94.69 120 VAL A O 1
ATOM 845 N N . ASP A 1 121 ? -4.187 4.385 -7.757 1.00 93.06 121 ASP A N 1
ATOM 846 C CA . ASP A 1 121 ? -3.349 4.981 -8.808 1.00 93.06 121 ASP A CA 1
ATOM 847 C C . ASP A 1 121 ? -2.878 6.366 -8.347 1.00 93.06 121 ASP A C 1
ATOM 849 O O . ASP A 1 121 ? -3.668 7.305 -8.243 1.00 93.06 121 ASP A O 1
ATOM 853 N N . SER A 1 122 ? -1.580 6.513 -8.080 1.00 90.88 122 SER A N 1
ATOM 854 C CA . SER A 1 122 ? -1.024 7.780 -7.585 1.00 90.88 122 SER A CA 1
ATOM 855 C C . SER A 1 122 ? -1.038 8.889 -8.647 1.00 90.88 122 SER A C 1
ATOM 857 O O . SER A 1 122 ? -0.965 10.069 -8.309 1.00 90.88 122 SER A O 1
ATOM 859 N N . CYS A 1 123 ? -1.180 8.546 -9.933 1.00 89.94 123 CYS A N 1
ATOM 860 C CA . CYS A 1 123 ? -1.411 9.523 -10.996 1.00 89.94 123 CYS A CA 1
ATOM 861 C C . CYS A 1 123 ? -2.882 9.960 -11.112 1.00 89.94 123 CYS A C 1
ATOM 863 O O . CYS A 1 123 ? -3.162 10.915 -11.839 1.00 89.94 123 CYS A O 1
ATOM 865 N N . ASN A 1 124 ? -3.818 9.318 -10.405 1.00 91.50 124 ASN A N 1
ATOM 866 C CA . ASN A 1 124 ? -5.220 9.718 -10.363 1.00 91.50 124 ASN A CA 1
ATOM 867 C C . ASN A 1 124 ? -5.487 10.632 -9.145 1.00 91.50 124 ASN A C 1
ATOM 869 O O . ASN A 1 124 ? -5.660 10.143 -8.025 1.00 91.50 124 ASN A O 1
ATOM 873 N N . PRO A 1 125 ? -5.630 11.963 -9.324 1.00 88.88 125 PRO A N 1
ATOM 874 C CA . PRO A 1 125 ? -5.865 12.893 -8.216 1.00 88.88 125 PRO A CA 1
ATOM 875 C C . PRO A 1 125 ? -7.251 12.737 -7.568 1.00 88.88 125 PRO A C 1
ATOM 877 O O . PRO A 1 125 ? -7.585 13.485 -6.652 1.00 88.88 125 PRO A O 1
ATOM 880 N N . ASN A 1 126 ? -8.092 11.812 -8.045 1.00 92.12 126 ASN A N 1
ATOM 881 C CA . ASN A 1 126 ? -9.333 11.437 -7.375 1.00 92.12 126 ASN A CA 1
ATOM 882 C C . ASN A 1 126 ? -9.095 10.407 -6.265 1.00 92.12 126 ASN A C 1
ATOM 884 O O . ASN A 1 126 ? -9.702 10.536 -5.205 1.00 92.12 126 ASN A O 1
ATOM 888 N N . ASP A 1 127 ? -8.194 9.446 -6.475 1.00 91.38 127 ASP A N 1
ATOM 889 C CA . ASP A 1 127 ? -7.959 8.342 -5.533 1.00 91.38 127 ASP A CA 1
ATOM 890 C C . ASP A 1 127 ? -7.109 8.803 -4.341 1.00 91.38 127 ASP A C 1
ATOM 892 O O . ASP A 1 127 ? -7.301 8.331 -3.224 1.00 91.38 127 ASP A O 1
ATOM 896 N N . LEU A 1 128 ? -6.246 9.801 -4.565 1.00 93.00 128 LEU A N 1
ATOM 897 C CA . LEU A 1 128 ? -5.463 10.489 -3.533 1.00 93.00 128 LEU A CA 1
ATOM 898 C C . LEU A 1 128 ? -6.220 11.618 -2.805 1.00 93.00 128 LEU A C 1
ATOM 900 O O . LEU A 1 128 ? -5.633 12.311 -1.977 1.00 93.00 128 LEU A O 1
ATOM 904 N N . ARG A 1 129 ? -7.521 11.831 -3.062 1.00 94.25 129 ARG A N 1
ATOM 905 C CA . ARG A 1 129 ? -8.321 12.720 -2.197 1.00 94.25 129 ARG A CA 1
ATOM 906 C C . ARG A 1 129 ? -8.525 12.057 -0.825 1.00 94.25 129 ARG A C 1
ATOM 908 O O . ARG A 1 129 ? -8.684 10.836 -0.786 1.00 94.25 129 ARG A O 1
ATOM 915 N N . PRO A 1 130 ? -8.663 12.822 0.277 1.00 93.62 130 PRO A N 1
ATOM 916 C CA . PRO A 1 130 ? -8.799 12.235 1.608 1.00 93.62 130 PRO A CA 1
ATOM 917 C C . PRO A 1 130 ? -9.932 11.205 1.760 1.00 93.62 130 PRO A C 1
ATOM 919 O O . PRO A 1 130 ? -9.691 10.140 2.314 1.00 93.62 130 PRO A O 1
ATOM 922 N N . GLU A 1 131 ? -11.146 11.439 1.240 1.00 93.06 131 GLU A N 1
ATOM 923 C CA . GLU A 1 131 ? -12.247 10.467 1.430 1.00 93.06 131 GLU A CA 1
ATOM 924 C C . GLU A 1 131 ? -12.091 9.152 0.646 1.00 93.06 131 GLU A C 1
ATOM 926 O O . GLU A 1 131 ? -12.236 8.093 1.262 1.00 93.06 131 GLU A O 1
ATOM 931 N N . PRO A 1 132 ? -11.785 9.154 -0.668 1.00 93.62 132 PRO A N 1
ATOM 932 C CA . PRO A 1 132 ? -11.415 7.938 -1.390 1.00 93.62 132 PRO A CA 1
ATOM 933 C C . PRO A 1 132 ? -10.252 7.200 -0.727 1.00 93.62 132 PRO A C 1
ATOM 935 O O . PRO A 1 132 ? -10.405 6.024 -0.401 1.00 93.62 132 PRO A O 1
ATOM 938 N N . LEU A 1 133 ? -9.146 7.887 -0.423 1.00 95.00 133 LEU A N 1
ATOM 939 C CA . LEU A 1 133 ? -7.960 7.271 0.171 1.00 95.00 133 LEU A CA 1
ATOM 940 C C . LEU A 1 133 ? -8.268 6.638 1.539 1.00 95.00 133 LEU A C 1
ATOM 942 O O . LEU A 1 133 ? -7.945 5.470 1.766 1.00 95.00 133 LEU A O 1
ATOM 946 N N . ARG A 1 134 ? -8.998 7.350 2.411 1.00 95.00 134 ARG A N 1
ATOM 947 C CA . ARG A 1 134 ? -9.512 6.843 3.699 1.00 95.00 134 ARG A CA 1
ATOM 948 C C . ARG A 1 134 ? -10.332 5.565 3.523 1.00 95.00 134 ARG A C 1
ATOM 950 O O . ARG A 1 134 ? -10.100 4.591 4.238 1.00 95.00 134 ARG A O 1
ATOM 957 N N . LYS A 1 135 ? -11.272 5.542 2.571 1.00 93.12 135 LYS A N 1
ATOM 958 C CA . LYS A 1 135 ? -12.153 4.384 2.329 1.00 93.12 135 LYS A CA 1
ATOM 959 C C . LYS A 1 135 ? -11.414 3.209 1.679 1.00 93.12 135 LYS A C 1
ATOM 961 O O . LYS A 1 135 ? -11.721 2.064 2.004 1.00 93.12 135 LYS A O 1
ATOM 966 N N . VAL A 1 136 ? -10.414 3.455 0.830 1.00 94.62 136 VAL A N 1
ATOM 967 C CA . VAL A 1 136 ? -9.573 2.399 0.234 1.00 94.62 136 VAL A CA 1
ATOM 968 C C . VAL A 1 136 ? -8.644 1.772 1.284 1.00 94.62 136 VAL A C 1
ATOM 970 O O . VAL A 1 136 ? -8.548 0.544 1.335 1.00 94.62 136 VAL A O 1
ATOM 973 N N . ILE A 1 137 ? -8.054 2.574 2.182 1.00 94.31 137 ILE A N 1
ATOM 974 C CA . ILE A 1 137 ? -7.272 2.095 3.339 1.00 94.31 137 ILE A CA 1
ATOM 975 C C . ILE A 1 137 ? -8.160 1.277 4.294 1.00 94.31 137 ILE A C 1
ATOM 977 O O . ILE A 1 137 ? -7.842 0.126 4.593 1.00 94.31 137 ILE A O 1
ATOM 981 N N . LEU A 1 138 ? -9.305 1.824 4.723 1.00 92.88 138 LEU A N 1
ATOM 982 C CA . LEU A 1 138 ? -10.254 1.123 5.601 1.00 92.88 138 LEU A CA 1
ATOM 983 C C . LEU A 1 138 ? -10.771 -0.180 4.991 1.00 92.88 138 LEU A C 1
ATOM 985 O O . LEU A 1 138 ? -10.844 -1.188 5.687 1.00 92.88 138 LEU A O 1
ATOM 989 N N . GLY A 1 139 ? -11.107 -0.183 3.700 1.00 92.06 139 GLY A N 1
ATOM 990 C CA . GLY A 1 139 ? -11.545 -1.386 2.997 1.00 92.06 139 GLY A CA 1
ATOM 991 C C . GLY A 1 139 ? -10.455 -2.460 2.930 1.00 92.06 139 GLY A C 1
ATOM 992 O O . GLY A 1 139 ? -10.768 -3.645 3.016 1.00 92.06 139 GLY A O 1
ATOM 993 N N . ALA A 1 140 ? -9.181 -2.072 2.824 1.00 93.06 140 ALA A N 1
ATOM 994 C CA . ALA A 1 140 ? -8.078 -3.027 2.826 1.00 93.06 140 ALA A CA 1
ATOM 995 C C . ALA A 1 140 ? -7.916 -3.674 4.211 1.00 93.06 140 ALA A C 1
ATOM 997 O O . ALA A 1 140 ? -7.856 -4.898 4.315 1.00 93.06 140 ALA A O 1
ATOM 998 N N . LEU A 1 141 ? -7.933 -2.858 5.271 1.00 91.69 141 LEU A N 1
ATOM 999 C CA . LEU A 1 141 ? -7.819 -3.304 6.664 1.00 91.69 141 LEU A CA 1
ATOM 1000 C C . LEU A 1 141 ? -9.013 -4.175 7.098 1.00 91.69 141 LEU A C 1
ATOM 1002 O O . LEU A 1 141 ? -8.819 -5.254 7.651 1.00 91.69 141 LEU A O 1
ATOM 1006 N N . ARG A 1 142 ? -10.249 -3.743 6.806 1.00 89.12 142 ARG A N 1
ATOM 1007 C CA . ARG A 1 142 ? -11.491 -4.441 7.192 1.00 89.12 142 ARG A CA 1
ATOM 1008 C C . ARG A 1 142 ? -11.618 -5.826 6.552 1.00 89.12 142 ARG A C 1
ATOM 1010 O O . ARG A 1 142 ? -12.274 -6.684 7.137 1.00 89.12 142 ARG A O 1
ATOM 1017 N N . PHE A 1 143 ? -11.033 -6.046 5.373 1.00 89.75 143 PHE A N 1
ATOM 1018 C CA . PHE A 1 143 ? -11.135 -7.308 4.628 1.00 89.75 143 PHE A CA 1
ATOM 1019 C C . PHE A 1 143 ? -9.821 -8.104 4.538 1.00 89.75 143 PHE A C 1
ATOM 1021 O O . PHE A 1 143 ? -9.781 -9.074 3.786 1.00 89.75 143 PHE A O 1
ATOM 1028 N N . GLY A 1 144 ? -8.760 -7.711 5.255 1.00 88.06 144 GLY A N 1
ATOM 1029 C CA . GLY A 1 144 ? -7.458 -8.398 5.204 1.00 88.06 144 GLY A CA 1
ATOM 1030 C C . GLY A 1 144 ? -6.819 -8.434 3.820 1.00 88.06 144 GLY A C 1
ATOM 1031 O O . GLY A 1 144 ? -6.147 -9.393 3.454 1.00 88.06 144 GLY A O 1
ATOM 1032 N N . LYS A 1 145 ? -7.068 -7.399 3.016 1.00 91.62 145 LYS A N 1
ATOM 1033 C CA . LYS A 1 145 ? -6.599 -7.319 1.633 1.00 91.62 145 LYS A CA 1
ATOM 1034 C C . LYS A 1 145 ? -5.268 -6.592 1.534 1.00 91.62 145 LYS A C 1
ATOM 1036 O O . LYS A 1 145 ? -4.945 -5.723 2.345 1.00 91.62 145 LYS A O 1
ATOM 1041 N N . ALA A 1 146 ? -4.546 -6.884 0.455 1.00 92.44 146 ALA A N 1
ATOM 1042 C CA . ALA A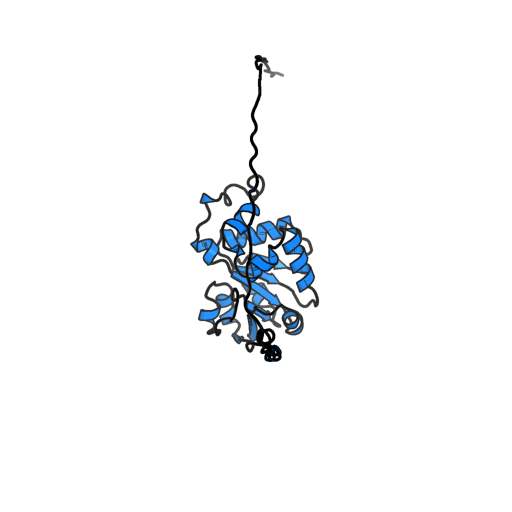 1 146 ? -3.446 -6.043 0.024 1.00 92.44 146 ALA A CA 1
ATOM 1043 C C . ALA A 1 146 ? -3.955 -4.640 -0.364 1.00 92.44 146 ALA A C 1
ATOM 1045 O O . ALA A 1 146 ? -4.882 -4.514 -1.170 1.00 92.44 146 ALA A O 1
ATOM 1046 N N . LEU A 1 147 ? -3.336 -3.605 0.199 1.00 95.50 147 LEU A N 1
ATOM 1047 C CA . LEU A 1 147 ? -3.406 -2.221 -0.262 1.00 95.50 147 LEU A CA 1
ATOM 1048 C C . LEU A 1 147 ? -2.210 -1.985 -1.183 1.00 95.50 147 LEU A C 1
ATOM 1050 O O . LEU A 1 147 ? -1.069 -2.131 -0.749 1.00 95.50 147 LEU A O 1
ATOM 1054 N N . VAL A 1 148 ? -2.469 -1.639 -2.440 1.00 95.25 148 VAL A N 1
ATOM 1055 C CA . VAL A 1 148 ? -1.446 -1.494 -3.478 1.00 95.25 148 VAL A CA 1
ATOM 1056 C C . VAL A 1 148 ? -1.404 -0.047 -3.941 1.00 95.25 148 VAL A C 1
ATOM 1058 O O . VAL A 1 148 ? -2.369 0.444 -4.518 1.00 95.25 148 VAL A O 1
ATOM 1061 N N . VAL A 1 149 ? -0.287 0.633 -3.710 1.00 94.94 149 VAL A N 1
ATOM 1062 C CA . VAL A 1 149 ? -0.053 1.995 -4.204 1.00 94.94 149 VAL A CA 1
ATOM 1063 C C . VAL A 1 149 ? 0.774 1.907 -5.481 1.00 94.94 149 VAL A C 1
ATOM 1065 O O . VAL A 1 149 ? 1.952 1.553 -5.424 1.00 94.94 149 VAL A O 1
ATOM 1068 N N . ASP A 1 150 ? 0.170 2.216 -6.628 1.00 93.94 150 ASP A N 1
ATOM 1069 C CA . ASP A 1 150 ? 0.883 2.310 -7.903 1.00 93.94 150 ASP A CA 1
ATOM 1070 C C . ASP A 1 150 ? 1.460 3.723 -8.064 1.00 93.94 150 ASP A C 1
ATOM 1072 O O . ASP A 1 150 ? 0.731 4.697 -8.254 1.00 93.94 150 ASP A O 1
ATOM 1076 N N . LEU A 1 151 ? 2.784 3.833 -7.945 1.00 92.25 151 LEU A N 1
ATOM 1077 C CA . LEU A 1 151 ? 3.577 5.054 -8.127 1.00 92.25 151 LEU A CA 1
ATOM 1078 C C . LEU A 1 151 ? 3.883 5.333 -9.609 1.00 92.25 151 LEU A C 1
ATOM 1080 O O . LEU A 1 151 ? 4.472 6.365 -9.936 1.00 92.25 151 LEU A O 1
ATOM 1084 N N . ARG A 1 152 ? 3.482 4.422 -10.508 1.00 89.25 152 ARG A N 1
ATOM 1085 C CA . ARG A 1 152 ? 3.679 4.508 -11.957 1.00 89.25 152 ARG A CA 1
ATOM 1086 C C . ARG A 1 152 ? 5.169 4.645 -12.300 1.00 89.25 152 ARG A C 1
ATOM 1088 O O . ARG A 1 152 ? 5.997 3.882 -11.807 1.00 89.25 152 ARG A O 1
ATOM 1095 N N . ASP A 1 153 ? 5.500 5.576 -13.187 1.00 88.56 153 ASP A N 1
ATOM 1096 C CA . ASP A 1 153 ? 6.856 5.857 -13.675 1.00 88.56 153 ASP A CA 1
ATOM 1097 C C . ASP A 1 153 ? 7.185 7.347 -13.452 1.00 88.56 153 ASP A C 1
ATOM 1099 O O . ASP A 1 153 ? 7.629 8.050 -14.356 1.00 88.56 153 ASP A O 1
ATOM 1103 N N . VAL A 1 154 ? 6.832 7.863 -12.265 1.00 87.50 154 VAL A N 1
ATOM 1104 C CA . VAL A 1 154 ? 6.895 9.294 -11.927 1.00 87.50 154 VAL A CA 1
ATOM 1105 C C . VAL A 1 154 ? 7.778 9.518 -10.699 1.00 87.50 154 VAL A C 1
ATOM 1107 O O . VAL A 1 154 ? 7.445 9.122 -9.582 1.00 87.50 154 VAL A O 1
ATOM 1110 N N . GLU A 1 155 ? 8.912 10.185 -10.904 1.00 84.44 155 GLU A N 1
ATOM 1111 C CA . GLU A 1 155 ? 9.804 10.610 -9.821 1.00 84.44 155 GLU A CA 1
ATOM 1112 C C . GLU A 1 155 ? 9.113 11.632 -8.900 1.00 84.44 155 GLU A C 1
ATOM 1114 O O . GLU A 1 155 ? 8.252 12.402 -9.324 1.00 84.44 155 GLU A O 1
ATOM 1119 N N . GLY A 1 156 ? 9.450 11.620 -7.607 1.00 84.31 156 GLY A N 1
ATOM 1120 C CA . GLY A 1 156 ? 8.836 12.499 -6.600 1.00 84.31 156 GLY A CA 1
ATOM 1121 C C . GLY A 1 156 ? 7.403 12.131 -6.178 1.00 84.31 156 GLY A C 1
ATOM 1122 O O . GLY A 1 156 ? 6.928 12.650 -5.169 1.00 84.31 156 GLY A O 1
ATOM 1123 N N . MET A 1 157 ? 6.734 11.188 -6.860 1.00 89.19 157 MET A N 1
ATOM 1124 C CA . MET A 1 157 ? 5.371 10.737 -6.520 1.00 89.19 157 MET A CA 1
ATOM 1125 C C . MET A 1 157 ? 5.241 10.249 -5.065 1.00 89.19 157 MET A C 1
ATOM 1127 O O . MET A 1 157 ? 4.188 10.397 -4.447 1.00 89.19 157 MET A O 1
ATOM 1131 N N . TRP A 1 158 ? 6.335 9.738 -4.491 1.00 88.75 158 TRP A N 1
ATOM 1132 C CA . TRP A 1 158 ? 6.421 9.335 -3.087 1.00 88.75 158 TRP A CA 1
ATOM 1133 C C . TRP A 1 158 ? 5.976 10.437 -2.109 1.00 88.75 158 TRP A C 1
ATOM 1135 O O . TRP A 1 158 ? 5.129 10.194 -1.252 1.00 88.75 158 TRP A O 1
ATOM 1145 N N . GLU A 1 159 ? 6.481 11.666 -2.273 1.00 89.50 159 GLU A N 1
ATOM 1146 C CA . GLU A 1 159 ? 6.119 12.798 -1.407 1.00 89.50 159 GLU A CA 1
ATOM 1147 C C . GLU A 1 159 ? 4.645 13.199 -1.546 1.00 89.50 159 GLU A C 1
ATOM 1149 O O . GLU A 1 159 ? 4.054 13.764 -0.625 1.00 89.50 159 GLU A O 1
ATOM 1154 N N . PHE A 1 160 ? 4.055 12.960 -2.719 1.00 91.25 160 PHE A N 1
ATOM 1155 C CA . PHE A 1 160 ? 2.665 13.305 -2.995 1.00 91.25 160 PHE A CA 1
ATOM 1156 C C . PHE A 1 160 ? 1.706 12.315 -2.326 1.00 91.25 160 PHE A C 1
ATOM 1158 O O . PHE A 1 160 ? 0.744 12.741 -1.688 1.00 91.25 160 PHE A O 1
ATOM 1165 N N . VAL A 1 161 ? 2.020 11.014 -2.374 1.00 92.12 161 VAL A N 1
ATOM 1166 C CA . VAL A 1 161 ? 1.296 9.980 -1.615 1.00 92.12 161 VAL A CA 1
ATOM 1167 C C . VAL A 1 161 ? 1.452 10.194 -0.107 1.00 92.12 161 VAL A C 1
ATOM 1169 O O . VAL A 1 161 ? 0.460 10.136 0.613 1.00 92.12 161 VAL A O 1
ATOM 1172 N N . GLU A 1 162 ? 2.662 10.500 0.372 1.00 93.00 162 GLU A N 1
ATOM 1173 C CA . GLU A 1 162 ? 2.926 10.805 1.786 1.00 93.00 162 GLU A CA 1
ATOM 1174 C C . GLU A 1 162 ? 2.033 11.944 2.303 1.00 93.00 162 GLU A C 1
ATOM 1176 O O . GLU A 1 162 ? 1.332 11.780 3.304 1.00 93.00 162 GLU A O 1
ATOM 1181 N N . ARG A 1 163 ? 1.983 13.071 1.576 1.00 93.62 163 ARG A N 1
ATOM 1182 C CA . ARG A 1 163 ? 1.110 14.211 1.907 1.00 93.62 163 ARG A CA 1
ATOM 1183 C C . ARG A 1 163 ? -0.371 13.830 1.864 1.00 93.62 163 ARG A C 1
ATOM 1185 O O . ARG A 1 163 ? -1.095 14.156 2.797 1.00 93.62 163 ARG A O 1
ATOM 1192 N N . ALA A 1 164 ? -0.808 13.091 0.843 1.00 93.94 164 ALA A N 1
ATOM 1193 C CA . ALA A 1 164 ? -2.197 12.649 0.719 1.00 93.94 164 ALA A CA 1
ATOM 1194 C C . ALA A 1 164 ? -2.644 11.735 1.879 1.00 93.94 164 ALA A C 1
ATOM 1196 O O . ALA A 1 164 ? -3.770 11.857 2.359 1.00 93.94 164 ALA A O 1
ATOM 1197 N N . VAL A 1 165 ? -1.771 10.842 2.367 1.00 94.56 165 VAL A N 1
ATOM 1198 C CA . VAL A 1 165 ? -2.056 9.988 3.537 1.00 94.56 165 VAL A CA 1
ATOM 1199 C C . VAL A 1 165 ? -2.059 10.799 4.840 1.00 94.56 165 VAL A C 1
ATOM 1201 O O . VAL A 1 165 ? -2.906 10.564 5.702 1.00 94.56 165 VAL A O 1
ATOM 1204 N N . GLU A 1 166 ? -1.160 11.772 4.990 1.00 95.00 166 GLU A N 1
ATOM 1205 C CA . GLU A 1 166 ? -1.110 12.657 6.165 1.00 95.00 166 GLU A CA 1
ATOM 1206 C C . GLU A 1 166 ? -2.324 13.612 6.237 1.00 95.00 166 GLU A C 1
ATOM 1208 O O . GLU A 1 166 ? -2.826 13.897 7.329 1.00 95.00 166 GLU A O 1
ATOM 1213 N N . ASP A 1 167 ? -2.861 14.032 5.083 1.00 94.62 167 ASP A N 1
ATOM 1214 C CA . ASP A 1 167 ? -4.113 14.797 4.957 1.00 94.62 167 ASP A CA 1
ATOM 1215 C C . ASP A 1 167 ? -5.367 13.977 5.341 1.00 94.62 167 ASP A C 1
ATOM 1217 O O . ASP A 1 167 ? -6.388 14.560 5.716 1.00 94.62 167 ASP A O 1
ATOM 1221 N N . VAL A 1 168 ? -5.314 12.635 5.296 1.00 93.75 168 VAL A N 1
ATOM 1222 C CA . VAL A 1 168 ? -6.385 11.766 5.833 1.00 93.75 168 VAL A CA 1
ATOM 1223 C C . VAL A 1 168 ? -6.383 11.788 7.361 1.00 93.75 168 VAL A C 1
ATOM 1225 O O . VAL A 1 168 ? -7.435 11.973 7.977 1.00 93.75 168 VAL A O 1
ATOM 1228 N N . ALA A 1 169 ? -5.219 11.572 7.978 1.00 92.44 169 ALA A N 1
ATOM 1229 C CA . ALA A 1 169 ? -5.040 11.655 9.423 1.00 92.44 169 ALA A CA 1
ATOM 1230 C C . ALA A 1 169 ? -3.562 11.830 9.794 1.00 92.44 169 ALA A C 1
ATOM 1232 O O . ALA A 1 169 ? -2.683 11.154 9.263 1.00 92.44 169 ALA A O 1
ATOM 1233 N N . LYS A 1 170 ? -3.292 12.683 10.787 1.00 93.12 170 LYS A N 1
ATOM 1234 C CA . LYS A 1 170 ? -1.917 13.036 11.155 1.00 93.12 170 LYS A CA 1
ATOM 1235 C C . LYS A 1 170 ? -1.140 11.875 11.779 1.00 93.12 170 LYS A C 1
ATOM 1237 O O . LYS A 1 170 ? -1.619 11.202 12.698 1.00 93.12 170 LYS A O 1
ATOM 1242 N N . GLY A 1 171 ? 0.077 11.663 11.293 1.00 90.88 171 GLY A N 1
ATOM 1243 C CA . GLY A 1 171 ? 0.935 10.525 11.595 1.00 90.88 171 GLY A CA 1
ATOM 1244 C C . GLY A 1 171 ? 0.448 9.193 11.016 1.00 90.88 171 GLY A C 1
ATOM 1245 O O . GLY A 1 171 ? 0.968 8.153 11.425 1.00 90.88 171 GLY A O 1
ATOM 1246 N N . LEU A 1 172 ? -0.547 9.172 10.116 1.00 92.62 172 LEU A N 1
ATOM 1247 C CA . LEU A 1 172 ? -1.039 7.922 9.521 1.00 92.62 172 LEU A CA 1
ATOM 1248 C C . LEU A 1 172 ? 0.027 7.271 8.638 1.00 92.62 172 LEU A C 1
ATOM 1250 O O . LEU A 1 172 ? 0.156 6.051 8.659 1.00 92.62 172 LEU A O 1
ATOM 1254 N N . TRP A 1 173 ? 0.829 8.064 7.924 1.00 91.44 173 TRP A N 1
ATOM 1255 C CA . TRP A 1 173 ? 1.864 7.555 7.023 1.00 91.44 173 TRP A CA 1
ATOM 1256 C C . TRP A 1 173 ? 2.916 6.707 7.744 1.00 91.44 173 TRP A C 1
ATOM 1258 O O . TRP A 1 173 ? 3.129 5.545 7.395 1.00 91.44 173 TRP A O 1
ATOM 1268 N N . SER A 1 174 ? 3.499 7.227 8.827 1.00 89.81 174 SER A N 1
ATOM 1269 C CA . SER A 1 174 ? 4.469 6.485 9.641 1.00 89.81 174 SER A CA 1
ATOM 1270 C C . SER A 1 174 ? 3.861 5.216 10.247 1.00 89.81 174 SER A C 1
ATOM 1272 O O . SER A 1 174 ? 4.509 4.174 10.269 1.00 89.81 174 SER A O 1
ATOM 1274 N N . LYS A 1 175 ? 2.591 5.261 10.676 1.00 90.56 175 LYS A N 1
ATOM 1275 C CA . LYS A 1 175 ? 1.864 4.091 11.207 1.00 90.56 175 LYS A CA 1
ATOM 1276 C C . LYS A 1 175 ? 1.554 3.045 10.133 1.00 90.56 175 LYS A C 1
ATOM 1278 O O . LYS A 1 175 ? 1.547 1.851 10.429 1.00 90.56 175 LYS A O 1
ATOM 1283 N N . LEU A 1 176 ? 1.315 3.478 8.895 1.00 90.69 176 LEU A N 1
ATOM 1284 C CA . LEU A 1 176 ? 1.134 2.622 7.723 1.00 90.69 176 LEU A CA 1
ATOM 1285 C C . LEU A 1 176 ? 2.448 1.887 7.409 1.00 90.69 176 LEU A C 1
ATOM 1287 O O . LEU A 1 176 ? 2.462 0.660 7.333 1.00 90.69 176 LEU A O 1
ATOM 1291 N N . LEU A 1 177 ? 3.568 2.617 7.335 1.00 88.38 177 LEU A N 1
ATOM 1292 C CA . LEU A 1 177 ? 4.901 2.061 7.069 1.00 88.38 177 LEU A CA 1
ATOM 1293 C C . LEU A 1 177 ? 5.422 1.160 8.205 1.00 88.38 177 LEU A C 1
ATOM 1295 O O . LEU A 1 177 ? 6.001 0.114 7.930 1.00 88.38 177 LEU A O 1
ATOM 1299 N N . CYS A 1 178 ? 5.166 1.495 9.472 1.00 85.00 178 CYS A N 1
ATOM 1300 C CA . CYS A 1 178 ? 5.516 0.642 10.617 1.00 85.00 178 CYS A CA 1
ATOM 1301 C C . CYS A 1 178 ? 4.565 -0.555 10.822 1.00 85.00 178 CYS A C 1
ATOM 1303 O O . CYS A 1 178 ? 4.863 -1.432 11.629 1.00 85.00 178 CYS A O 1
ATOM 1305 N N . GLY A 1 179 ? 3.419 -0.600 10.132 1.00 85.94 179 GLY A N 1
ATOM 1306 C CA . GLY A 1 179 ? 2.388 -1.632 10.309 1.00 85.94 179 GLY A CA 1
ATOM 1307 C C . GLY A 1 179 ? 1.500 -1.462 11.551 1.00 85.94 179 G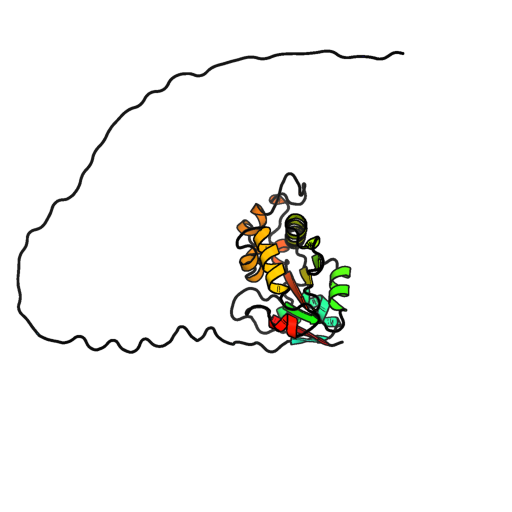LY A C 1
ATOM 1308 O O . GLY A 1 179 ? 0.579 -2.252 11.759 1.00 85.94 179 GLY A O 1
ATOM 1309 N N . GLU A 1 180 ? 1.704 -0.401 12.339 1.00 87.25 180 GLU A N 1
ATOM 1310 C CA . GLU A 1 180 ? 0.852 -0.022 13.478 1.00 87.25 180 GLU A CA 1
ATOM 1311 C C . GLU A 1 180 ? -0.600 0.254 13.067 1.00 87.25 180 GLU A C 1
ATOM 1313 O O . GLU A 1 180 ? -1.507 0.119 13.882 1.00 87.25 180 GLU A O 1
ATOM 1318 N N . VAL A 1 181 ? -0.842 0.562 11.788 1.00 88.75 181 VAL A N 1
ATOM 1319 C CA . VAL A 1 181 ? -2.177 0.701 11.180 1.00 88.75 181 VAL A CA 1
ATOM 1320 C C . VAL A 1 181 ? -3.120 -0.484 11.447 1.00 88.75 181 VAL A C 1
ATOM 1322 O O . VAL A 1 181 ? -4.333 -0.307 11.433 1.00 88.75 181 VAL A O 1
ATOM 1325 N N . ARG A 1 182 ? -2.588 -1.683 11.730 1.00 89.31 182 ARG A N 1
ATOM 1326 C CA . ARG A 1 182 ? -3.378 -2.876 12.083 1.00 89.31 182 ARG A CA 1
ATOM 1327 C C . ARG A 1 182 ? -4.024 -2.792 13.481 1.00 89.31 182 ARG A C 1
ATOM 1329 O O . ARG A 1 182 ? -4.977 -3.522 13.756 1.00 89.31 182 ARG A O 1
ATOM 1336 N N . GLN A 1 183 ? -3.520 -1.921 14.361 1.00 89.19 183 GLN A N 1
ATOM 1337 C CA . GLN A 1 183 ? -4.003 -1.736 15.734 1.00 89.19 183 GLN A CA 1
ATOM 1338 C C . GLN A 1 183 ? -5.320 -0.946 15.764 1.00 89.19 183 GLN A C 1
ATOM 1340 O O . GLN A 1 183 ? -5.449 0.078 15.090 1.00 89.19 183 GLN A O 1
ATOM 1345 N N . GLN A 1 184 ? -6.264 -1.355 16.621 1.00 87.69 184 GLN A N 1
ATOM 1346 C CA . GLN A 1 184 ? -7.579 -0.707 16.747 1.00 87.69 184 GLN A CA 1
ATOM 1347 C C . GLN A 1 184 ? -7.490 0.803 17.002 1.00 87.69 184 GLN A C 1
ATOM 1349 O O . GLN A 1 184 ? -8.157 1.578 16.324 1.00 87.69 184 GLN A O 1
ATOM 1354 N N . ALA A 1 185 ? -6.590 1.241 17.886 1.00 88.38 185 ALA A N 1
ATOM 1355 C CA . ALA A 1 185 ? -6.386 2.658 18.195 1.00 88.38 185 ALA A CA 1
ATOM 1356 C C . ALA A 1 185 ? -5.922 3.523 16.997 1.00 88.38 185 ALA A C 1
ATOM 1358 O O . ALA A 1 185 ? -5.906 4.750 17.106 1.00 88.38 185 ALA A O 1
ATOM 1359 N N . VAL A 1 186 ? -5.533 2.911 15.869 1.00 89.06 186 VAL A N 1
ATOM 1360 C CA . VAL A 1 186 ? -5.153 3.612 14.633 1.00 89.06 186 VAL A CA 1
ATOM 1361 C C . VAL A 1 186 ? -6.272 3.592 13.592 1.00 89.06 186 VAL A C 1
ATOM 1363 O O . VAL A 1 186 ? -6.536 4.639 13.002 1.00 89.06 186 VAL A O 1
ATOM 1366 N N . TRP A 1 187 ? -6.944 2.456 13.366 1.00 88.75 187 TRP A N 1
ATOM 1367 C CA . TRP A 1 187 ? -8.008 2.371 12.353 1.00 88.75 187 TRP A CA 1
ATOM 1368 C C . TRP A 1 187 ? -9.389 2.811 12.850 1.00 88.75 187 TRP A C 1
ATOM 1370 O O . TRP A 1 187 ? -10.170 3.327 12.052 1.00 88.75 187 TRP A O 1
ATOM 1380 N N . GLU A 1 188 ? -9.696 2.686 14.144 1.00 89.19 188 GLU A N 1
ATOM 1381 C CA . GLU A 1 188 ? -10.993 3.091 14.702 1.00 89.19 188 GLU A CA 1
ATOM 1382 C C . 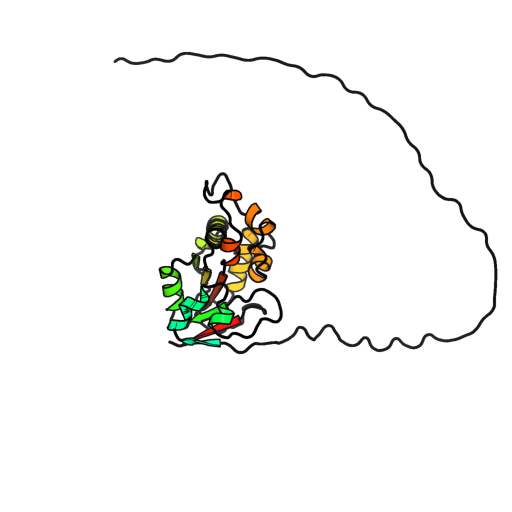GLU A 1 188 ? -11.336 4.576 14.455 1.00 89.19 188 GLU A C 1
ATOM 1384 O O . GLU A 1 188 ? -12.418 4.839 13.927 1.00 89.19 188 GLU A O 1
ATOM 1389 N N . PRO A 1 189 ? -10.442 5.561 14.706 1.00 90.38 189 PRO A N 1
ATOM 1390 C CA . PRO A 1 189 ? -10.736 6.973 14.431 1.00 90.38 189 PRO A CA 1
ATOM 1391 C C . PRO A 1 189 ? -10.793 7.341 12.936 1.00 90.38 189 PRO A C 1
ATOM 1393 O O . PRO A 1 189 ? -11.129 8.480 12.615 1.00 90.38 189 PRO A O 1
ATOM 1396 N N . LEU A 1 190 ? -10.469 6.423 12.015 1.00 89.19 190 LEU A N 1
ATOM 1397 C CA . LEU A 1 190 ? -10.644 6.646 10.574 1.00 89.19 190 LEU A CA 1
ATOM 1398 C C . L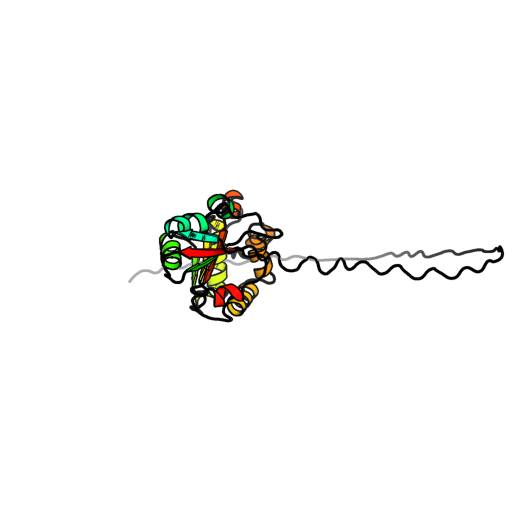EU A 1 190 ? -12.078 6.345 10.110 1.00 89.19 190 LEU A C 1
ATOM 1400 O O . LEU A 1 190 ? -12.483 6.834 9.052 1.00 89.19 190 LEU A O 1
ATOM 1404 N N . ILE A 1 191 ? -12.834 5.539 10.864 1.00 90.12 191 ILE A N 1
ATOM 1405 C CA . ILE A 1 191 ? -14.208 5.137 10.536 1.00 90.12 191 ILE A CA 1
ATOM 1406 C C . ILE A 1 191 ? -15.160 6.316 10.748 1.00 90.12 191 ILE A C 1
ATOM 1408 O O . ILE A 1 191 ? -15.100 7.010 11.762 1.00 90.12 191 ILE A O 1
ATOM 1412 N N . ARG A 1 192 ? -16.103 6.500 9.822 1.00 89.44 192 ARG A N 1
ATOM 1413 C CA . ARG A 1 192 ? -17.211 7.452 9.957 1.00 89.44 192 ARG A CA 1
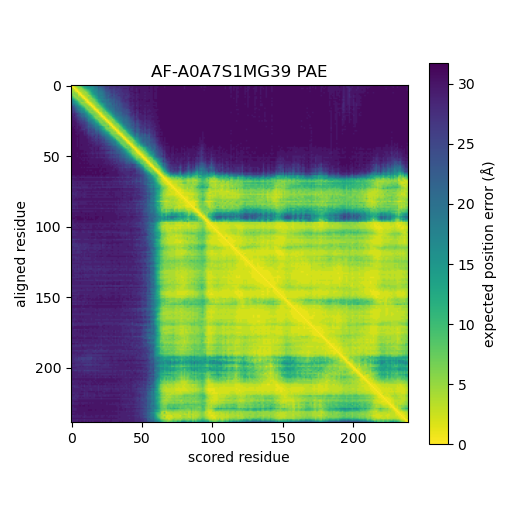ATOM 1414 C C . ARG A 1 192 ? -18.539 6.701 9.980 1.00 89.44 192 ARG A C 1
ATOM 1416 O O . ARG A 1 192 ? -19.022 6.317 8.911 1.00 89.44 192 ARG A O 1
ATOM 1423 N N . PRO A 1 193 ? -19.146 6.493 11.167 1.00 81.06 193 PRO A N 1
ATOM 1424 C CA . PRO A 1 193 ? -20.376 5.711 11.308 1.00 81.06 193 PRO A CA 1
ATOM 1425 C C . PRO A 1 193 ? -21.515 6.169 10.388 1.00 81.06 193 PRO A C 1
ATOM 1427 O O . PRO A 1 193 ? -22.236 5.331 9.850 1.00 81.06 193 PRO A O 1
ATOM 1430 N N . ASP A 1 194 ? -21.626 7.481 10.158 1.00 81.81 194 ASP A N 1
ATOM 1431 C CA . ASP A 1 194 ? -22.673 8.092 9.332 1.00 81.81 194 ASP A CA 1
ATOM 1432 C C . ASP A 1 194 ? -22.451 7.934 7.812 1.00 81.81 194 ASP A C 1
ATOM 1434 O O . ASP A 1 194 ? -23.405 8.023 7.041 1.00 81.81 194 ASP A O 1
ATOM 1438 N N . GLU A 1 195 ? -21.210 7.703 7.359 1.00 83.25 195 GLU A N 1
ATOM 1439 C CA . GLU A 1 195 ? -20.853 7.670 5.927 1.00 83.25 195 GLU A CA 1
ATOM 1440 C C . GLU A 1 195 ? -20.478 6.281 5.391 1.00 83.25 195 GLU A C 1
ATOM 1442 O O . GLU A 1 195 ? -20.654 6.013 4.201 1.00 83.25 195 GLU A O 1
ATOM 1447 N N . ASP A 1 196 ? -19.861 5.434 6.218 1.00 82.06 196 ASP A N 1
ATOM 1448 C CA . ASP A 1 196 ? -19.246 4.178 5.762 1.00 82.06 196 ASP A CA 1
ATOM 1449 C C . ASP A 1 196 ? -20.199 2.977 5.917 1.00 82.06 196 ASP A C 1
ATOM 1451 O O . ASP A 1 196 ? -20.054 1.955 5.240 1.00 82.06 196 ASP A O 1
ATOM 1455 N N . GLY A 1 197 ? -21.227 3.122 6.759 1.00 80.25 197 GLY A N 1
ATOM 1456 C CA . GLY A 1 197 ? -22.316 2.163 6.913 1.00 80.25 197 GLY A CA 1
ATOM 1457 C C . GLY A 1 197 ? -21.989 0.935 7.782 1.00 80.25 197 GLY A C 1
ATOM 1458 O O . GLY A 1 197 ? -20.895 0.798 8.336 1.00 80.25 197 GLY A O 1
ATOM 1459 N N . PRO A 1 198 ? -22.946 -0.005 7.910 1.00 78.31 198 PRO A N 1
ATOM 1460 C CA . PRO A 1 198 ? -22.955 -1.025 8.964 1.00 78.31 198 PRO A CA 1
ATOM 1461 C C . PRO A 1 198 ? -21.902 -2.138 8.820 1.00 78.31 198 PRO A C 1
ATOM 1463 O O . PRO A 1 198 ? -21.906 -3.068 9.614 1.00 78.31 198 PRO A O 1
ATOM 1466 N N . ARG A 1 199 ? -20.996 -2.071 7.836 1.00 77.88 199 ARG A N 1
ATOM 1467 C CA . ARG A 1 199 ? -19.884 -3.033 7.682 1.00 77.88 199 ARG A CA 1
ATOM 1468 C C . ARG A 1 199 ? -18.612 -2.625 8.425 1.00 77.88 199 ARG A C 1
ATOM 1470 O O . ARG A 1 199 ? -17.704 -3.443 8.540 1.00 77.88 199 ARG A O 1
ATOM 1477 N N . TYR A 1 200 ? -18.540 -1.383 8.905 1.00 80.94 200 TYR A N 1
ATOM 1478 C CA . TYR A 1 200 ? -17.356 -0.831 9.567 1.00 80.94 200 TYR A CA 1
ATOM 1479 C C . TYR A 1 200 ? -17.538 -0.613 11.077 1.00 80.94 200 TYR A C 1
ATOM 1481 O O . TYR A 1 200 ? -16.606 -0.145 11.718 1.00 80.94 200 TYR A O 1
ATOM 1489 N N . VAL A 1 201 ? -18.683 -0.966 11.677 1.00 80.25 201 VAL A N 1
ATOM 1490 C CA . VAL A 1 201 ? -18.863 -0.902 13.145 1.00 80.25 201 VAL A CA 1
ATOM 1491 C C . VAL A 1 201 ? -17.810 -1.763 13.863 1.00 80.25 201 VAL A C 1
ATOM 1493 O O . VAL A 1 201 ? -17.562 -2.872 13.400 1.00 80.25 201 VAL A O 1
ATOM 1496 N N . PRO A 1 202 ? -17.221 -1.339 15.002 1.00 76.88 202 PRO A N 1
ATOM 1497 C CA . PRO A 1 202 ? -16.066 -2.027 15.598 1.00 76.88 202 PRO A CA 1
ATOM 1498 C C . PRO A 1 202 ? -16.230 -3.535 15.865 1.00 76.88 202 PRO A C 1
ATOM 1500 O O . PRO A 1 202 ? -15.262 -4.273 15.746 1.00 76.88 202 PRO A O 1
ATOM 1503 N N . HIS A 1 203 ? -17.443 -4.023 16.152 1.00 79.06 203 HIS A N 1
ATOM 1504 C CA . HIS A 1 203 ? -17.705 -5.454 16.388 1.00 79.06 203 HIS A CA 1
ATOM 1505 C C . HIS A 1 203 ? -17.693 -6.334 15.121 1.00 79.06 203 HIS A C 1
ATOM 1507 O O . HIS A 1 203 ? -17.687 -7.555 15.232 1.00 79.06 203 HIS A O 1
ATOM 1513 N N . GLU A 1 204 ? -17.706 -5.737 13.926 1.00 81.56 204 GLU A N 1
ATOM 1514 C CA . GLU A 1 204 ? -17.525 -6.438 12.645 1.00 81.56 204 GLU A CA 1
ATOM 1515 C C . GLU A 1 204 ? -16.039 -6.685 12.319 1.00 81.56 204 GLU A C 1
ATOM 1517 O O . GLU A 1 204 ? -15.720 -7.445 11.403 1.00 81.56 204 GLU A O 1
ATOM 1522 N N . TRP A 1 205 ? -15.114 -6.048 13.043 1.00 83.44 205 TRP A N 1
ATOM 1523 C CA . TRP A 1 205 ? -13.678 -6.216 12.843 1.00 83.44 205 TRP A CA 1
ATOM 1524 C C . TRP A 1 205 ? -13.170 -7.434 13.619 1.00 83.44 205 TRP A C 1
ATOM 1526 O O . TRP A 1 205 ? -13.519 -7.650 14.776 1.00 83.44 205 TRP A O 1
ATOM 1536 N N . THR A 1 206 ? -12.323 -8.239 12.981 1.00 82.12 206 THR A N 1
ATOM 1537 C CA . THR A 1 206 ? -11.658 -9.393 13.604 1.00 82.12 206 THR A CA 1
ATOM 1538 C C . THR A 1 206 ? -10.150 -9.215 13.483 1.00 82.12 206 THR A C 1
ATOM 1540 O O . THR A 1 206 ? -9.669 -8.842 12.414 1.00 82.12 206 THR A O 1
ATOM 1543 N N . GLU A 1 207 ? -9.400 -9.509 14.548 1.00 80.69 207 GLU A N 1
ATOM 1544 C CA . GLU A 1 207 ? -7.939 -9.326 14.590 1.00 80.69 207 GLU A CA 1
ATOM 1545 C C . GLU A 1 207 ? -7.197 -10.092 13.482 1.00 80.69 207 GLU A C 1
ATOM 1547 O O . GLU A 1 207 ? -6.181 -9.618 12.983 1.00 80.69 207 GLU A O 1
ATOM 1552 N N . SER A 1 208 ? -7.723 -11.239 13.033 1.00 80.25 208 SER A N 1
ATOM 1553 C CA . SER A 1 208 ? -7.175 -11.970 11.882 1.00 80.25 208 SER A CA 1
ATOM 1554 C C . SER A 1 208 ? -7.241 -11.157 10.586 1.00 80.25 208 SER A C 1
ATOM 1556 O O . SER A 1 208 ? -6.260 -11.090 9.855 1.00 80.25 208 SER A O 1
ATOM 1558 N N . MET A 1 209 ? -8.355 -10.464 10.330 1.00 79.94 209 MET A N 1
ATOM 1559 C CA . MET A 1 209 ? -8.511 -9.642 9.127 1.00 79.94 209 MET A CA 1
ATOM 1560 C C . MET A 1 209 ? -7.552 -8.448 9.144 1.00 79.94 209 MET A C 1
ATOM 1562 O O . MET A 1 209 ? -6.963 -8.127 8.118 1.00 79.94 209 MET A O 1
ATOM 1566 N N . THR A 1 210 ? -7.318 -7.813 10.296 1.00 84.75 210 THR A N 1
ATOM 1567 C CA . THR A 1 210 ? -6.319 -6.734 10.363 1.00 84.75 210 THR A CA 1
ATOM 1568 C C . THR A 1 210 ? -4.883 -7.260 10.374 1.00 84.75 210 THR A C 1
ATOM 1570 O O . THR A 1 210 ? -3.993 -6.551 9.913 1.00 84.75 210 THR A O 1
ATOM 1573 N N . ALA A 1 211 ? -4.633 -8.497 10.814 1.00 84.62 211 ALA A N 1
ATOM 1574 C CA . ALA A 1 211 ? -3.334 -9.156 10.676 1.00 84.62 211 ALA A CA 1
ATOM 1575 C C . ALA A 1 211 ? -2.979 -9.470 9.209 1.00 84.62 211 ALA A C 1
ATOM 1577 O O . ALA A 1 211 ? -1.832 -9.260 8.812 1.00 84.62 211 ALA A O 1
ATOM 1578 N N . ASP A 1 212 ? -3.953 -9.897 8.399 1.00 86.62 212 ASP A N 1
ATOM 1579 C CA . ASP A 1 212 ? -3.753 -10.245 6.984 1.00 86.62 212 ASP A CA 1
ATOM 1580 C C . ASP A 1 212 ? -3.481 -9.023 6.079 1.00 86.62 212 ASP A C 1
ATOM 1582 O O . ASP A 1 212 ? -2.837 -9.148 5.031 1.00 86.62 212 ASP A O 1
ATOM 1586 N N . PHE A 1 213 ? -3.902 -7.818 6.497 1.00 90.62 213 PHE A N 1
ATOM 1587 C CA . PHE A 1 213 ? -3.637 -6.563 5.781 1.00 90.62 213 PHE A CA 1
ATOM 1588 C C . PHE A 1 213 ? -2.162 -6.428 5.388 1.00 90.62 213 PHE A C 1
ATOM 1590 O O . PHE A 1 213 ? -1.274 -6.482 6.245 1.00 90.62 213 PHE A O 1
ATOM 1597 N N . THR A 1 214 ? -1.905 -6.178 4.105 1.00 90.69 214 THR A N 1
ATOM 1598 C CA . THR A 1 214 ? -0.552 -6.074 3.546 1.00 90.69 214 THR A CA 1
ATOM 1599 C C . THR A 1 214 ? -0.420 -4.802 2.714 1.00 90.69 214 THR A C 1
ATOM 1601 O O . THR A 1 214 ? -1.235 -4.564 1.828 1.00 90.69 214 THR A O 1
ATOM 1604 N N . LEU A 1 215 ? 0.595 -3.977 2.972 1.00 92.69 215 LEU A N 1
ATOM 1605 C CA . LEU A 1 215 ? 0.891 -2.801 2.149 1.00 92.69 215 LEU A CA 1
ATOM 1606 C C . LEU A 1 215 ? 1.916 -3.165 1.073 1.00 92.69 215 LEU A C 1
ATOM 1608 O O . LEU A 1 215 ? 2.991 -3.662 1.396 1.00 92.69 215 LEU A O 1
ATOM 1612 N N . VAL A 1 216 ? 1.601 -2.879 -0.187 1.00 92.94 216 VAL A N 1
ATOM 1613 C CA . VAL A 1 216 ? 2.468 -3.093 -1.350 1.00 92.94 216 VAL A CA 1
ATOM 1614 C C . VAL A 1 216 ? 2.649 -1.762 -2.069 1.00 92.94 216 VAL A C 1
ATOM 1616 O O . VAL A 1 216 ? 1.671 -1.083 -2.380 1.00 92.94 216 VAL A O 1
ATOM 1619 N N . PHE A 1 217 ? 3.887 -1.407 -2.393 1.00 93.50 217 PHE A N 1
ATOM 1620 C CA . PHE A 1 217 ? 4.160 -0.324 -3.335 1.00 93.50 217 PHE A CA 1
ATOM 1621 C C . PHE A 1 217 ? 4.554 -0.914 -4.682 1.00 93.50 217 PHE A C 1
ATOM 1623 O O . PHE A 1 217 ? 5.307 -1.885 -4.731 1.00 93.50 217 PHE A O 1
ATOM 1630 N N . LEU A 1 218 ? 4.057 -0.331 -5.767 1.00 93.62 218 LEU A N 1
ATOM 1631 C CA . LEU A 1 218 ? 4.382 -0.707 -7.135 1.00 93.62 218 LEU A CA 1
ATOM 1632 C C . LEU A 1 218 ? 5.016 0.492 -7.842 1.00 93.62 218 LEU A C 1
ATOM 1634 O O . LEU A 1 218 ? 4.492 1.600 -7.789 1.00 93.62 218 LEU A O 1
ATOM 1638 N N . ALA A 1 219 ? 6.140 0.263 -8.508 1.00 92.94 219 ALA A N 1
ATOM 1639 C CA . ALA A 1 219 ? 6.829 1.229 -9.348 1.00 92.94 219 ALA A CA 1
ATOM 1640 C C . ALA A 1 219 ? 7.215 0.553 -10.665 1.00 92.94 219 ALA A C 1
ATOM 1642 O O . ALA A 1 219 ? 7.611 -0.614 -10.689 1.00 92.94 219 ALA A O 1
ATOM 1643 N N . LYS A 1 220 ? 7.127 1.279 -11.778 1.00 90.94 220 LYS A N 1
ATOM 1644 C CA . LYS A 1 220 ? 7.483 0.731 -13.089 1.00 90.94 220 LYS A CA 1
ATOM 1645 C C . LYS A 1 220 ? 8.997 0.675 -13.305 1.00 90.94 220 LYS A C 1
ATOM 1647 O O . LYS A 1 220 ? 9.483 -0.258 -13.935 1.00 90.94 220 LYS A O 1
ATOM 1652 N N . SER A 1 221 ? 9.742 1.642 -12.769 1.00 88.56 221 SER A N 1
ATOM 1653 C CA . SER A 1 221 ? 11.196 1.739 -12.921 1.00 88.56 221 SER A CA 1
ATOM 1654 C C . SER A 1 221 ? 11.942 1.641 -11.583 1.00 88.56 221 SER A C 1
ATOM 1656 O O . SER A 1 221 ? 11.434 2.059 -10.535 1.00 88.56 221 SER A O 1
ATOM 1658 N N . PRO A 1 222 ? 13.189 1.127 -11.589 1.00 85.56 222 PRO A N 1
ATOM 1659 C CA . PRO A 1 222 ? 14.013 1.055 -10.386 1.00 85.56 222 PRO A CA 1
ATOM 1660 C C . PRO A 1 222 ? 14.433 2.436 -9.857 1.00 85.56 222 PRO A C 1
ATOM 1662 O O . PRO A 1 222 ? 14.812 2.527 -8.694 1.00 85.56 222 PRO A O 1
ATOM 1665 N N . ALA A 1 223 ? 14.348 3.498 -10.670 1.00 86.31 223 ALA A N 1
ATOM 1666 C CA . ALA A 1 223 ? 14.619 4.878 -10.258 1.00 86.31 223 ALA A CA 1
ATOM 1667 C C . ALA A 1 223 ? 13.535 5.413 -9.304 1.00 86.31 223 ALA A C 1
ATOM 1669 O O . ALA A 1 223 ? 13.854 5.891 -8.217 1.00 86.31 223 ALA A O 1
ATOM 1670 N N . VAL A 1 224 ? 12.252 5.226 -9.635 1.00 86.12 224 VAL A N 1
ATOM 1671 C CA . VAL A 1 224 ? 11.132 5.592 -8.746 1.00 86.12 224 VAL A CA 1
ATOM 1672 C C . VAL A 1 224 ? 11.196 4.797 -7.436 1.00 86.12 224 VAL A C 1
ATOM 1674 O O . VAL A 1 224 ? 11.077 5.366 -6.353 1.00 86.12 224 VAL A O 1
ATOM 1677 N N . ALA A 1 225 ? 11.503 3.497 -7.509 1.00 85.38 225 ALA A N 1
ATOM 1678 C CA . ALA A 1 225 ? 11.740 2.667 -6.324 1.00 85.38 225 ALA A CA 1
ATOM 1679 C C . ALA A 1 225 ? 13.033 3.015 -5.552 1.00 85.38 225 ALA A C 1
ATOM 1681 O O . ALA A 1 225 ? 13.189 2.588 -4.403 1.00 85.38 225 ALA A O 1
ATOM 1682 N N . ALA A 1 226 ? 13.965 3.777 -6.143 1.00 83.50 226 ALA A N 1
ATOM 1683 C CA . ALA A 1 226 ? 15.192 4.208 -5.478 1.00 83.50 226 ALA A CA 1
ATOM 1684 C C . ALA A 1 226 ? 14.949 5.328 -4.459 1.00 83.50 226 ALA A C 1
ATOM 1686 O O . ALA A 1 226 ? 15.614 5.330 -3.424 1.00 83.50 226 ALA A O 1
ATOM 1687 N N . ALA A 1 227 ? 13.979 6.211 -4.728 1.00 82.31 227 ALA A N 1
ATOM 1688 C CA . ALA A 1 227 ? 13.591 7.333 -3.867 1.00 82.31 227 ALA A CA 1
ATOM 1689 C C . ALA A 1 227 ? 12.781 6.924 -2.618 1.00 82.31 227 ALA A C 1
ATOM 1691 O O . ALA A 1 227 ? 12.496 7.756 -1.760 1.00 82.31 227 ALA A O 1
ATOM 1692 N N . ALA A 1 228 ? 12.393 5.652 -2.514 1.00 81.00 228 ALA A N 1
ATOM 1693 C CA . ALA A 1 228 ? 11.564 5.143 -1.429 1.00 81.00 228 ALA A CA 1
ATOM 1694 C C . ALA A 1 228 ? 12.366 4.908 -0.125 1.00 81.00 228 ALA A C 1
ATOM 1696 O O . ALA A 1 228 ? 13.542 4.528 -0.189 1.00 81.00 228 ALA A O 1
ATOM 1697 N N . PRO A 1 229 ? 11.748 5.094 1.059 1.00 78.31 229 PRO A N 1
ATOM 1698 C CA . PRO A 1 229 ? 12.434 5.147 2.346 1.00 78.31 229 PRO A CA 1
ATOM 1699 C C . PRO A 1 229 ? 13.043 3.810 2.778 1.00 78.31 229 PRO A C 1
ATOM 1701 O O . PRO A 1 229 ? 12.554 2.722 2.455 1.00 78.31 229 PRO A O 1
ATOM 1704 N N . ALA A 1 230 ? 14.100 3.909 3.586 1.00 69.56 230 ALA A N 1
ATOM 1705 C CA . ALA A 1 230 ? 14.743 2.764 4.217 1.00 69.56 230 ALA A CA 1
ATOM 1706 C C . ALA A 1 230 ? 13.754 2.011 5.129 1.00 69.56 230 ALA A C 1
ATOM 1708 O O . ALA A 1 230 ? 13.149 2.597 6.023 1.00 69.56 230 ALA A O 1
ATOM 1709 N N . GLY A 1 231 ? 13.605 0.706 4.889 1.00 73.06 231 GLY A N 1
ATOM 1710 C CA . GLY A 1 231 ? 12.652 -0.178 5.572 1.00 73.06 231 GLY A CA 1
ATOM 1711 C C . GLY A 1 231 ? 11.826 -1.015 4.591 1.00 73.06 231 GLY A C 1
ATOM 1712 O O . GLY A 1 231 ? 11.598 -2.199 4.827 1.00 73.06 231 GLY A O 1
ATOM 1713 N N . LEU A 1 232 ? 11.469 -0.442 3.437 1.00 83.19 232 LEU A N 1
ATOM 1714 C CA . LEU A 1 232 ? 10.781 -1.165 2.365 1.00 83.19 232 LEU A CA 1
ATOM 1715 C C . LEU A 1 232 ? 11.729 -2.148 1.674 1.00 83.19 232 LEU A C 1
ATOM 1717 O O . LEU A 1 232 ? 12.856 -1.792 1.313 1.00 83.19 232 LEU A O 1
ATOM 1721 N N . ARG A 1 233 ? 11.275 -3.382 1.423 1.00 85.06 233 ARG A N 1
ATOM 1722 C CA . ARG A 1 233 ? 12.107 -4.385 0.747 1.00 85.06 233 ARG A CA 1
ATOM 1723 C C . ARG A 1 233 ? 11.851 -4.402 -0.755 1.00 85.06 233 ARG A C 1
ATOM 1725 O O . ARG A 1 233 ? 10.766 -4.756 -1.202 1.00 85.06 233 ARG A O 1
ATOM 1732 N N . ARG A 1 234 ? 12.885 -4.088 -1.537 1.00 87.31 234 ARG A N 1
ATOM 1733 C CA . ARG A 1 234 ? 12.833 -4.106 -3.005 1.00 87.31 234 ARG A CA 1
ATOM 1734 C C . ARG A 1 234 ? 12.701 -5.533 -3.553 1.00 87.31 234 ARG A C 1
ATOM 1736 O O . ARG A 1 234 ? 13.511 -6.410 -3.239 1.00 87.31 234 ARG A O 1
ATOM 1743 N N . VAL A 1 235 ? 11.696 -5.735 -4.399 1.00 86.12 235 VAL A N 1
ATOM 1744 C CA . VAL A 1 235 ? 11.403 -6.959 -5.152 1.00 86.12 235 VAL A CA 1
ATOM 1745 C C . VAL A 1 235 ? 11.296 -6.576 -6.626 1.00 86.12 235 VAL A C 1
ATOM 1747 O O . VAL A 1 235 ? 10.557 -5.661 -6.963 1.00 86.12 235 VAL A O 1
ATOM 1750 N N . HIS A 1 236 ? 12.028 -7.246 -7.509 1.00 88.75 236 HIS A N 1
ATOM 1751 C CA . HIS A 1 236 ? 12.017 -6.979 -8.948 1.00 88.75 236 HIS A CA 1
ATOM 1752 C C . HIS A 1 236 ? 11.336 -8.136 -9.673 1.00 88.75 236 HIS A C 1
ATOM 1754 O O . HIS A 1 236 ? 11.735 -9.294 -9.520 1.00 88.75 236 HIS A O 1
ATOM 1760 N N . ILE A 1 237 ? 10.323 -7.827 -10.475 1.00 85.69 237 ILE A N 1
ATOM 1761 C CA . ILE A 1 237 ? 9.604 -8.818 -11.270 1.00 85.69 237 ILE A CA 1
ATOM 1762 C C . ILE A 1 237 ? 10.326 -9.000 -12.601 1.00 85.69 237 ILE A C 1
ATOM 1764 O O . ILE A 1 237 ? 10.464 -8.071 -13.394 1.00 85.69 237 ILE A O 1
ATOM 1768 N N . ARG A 1 238 ? 10.785 -10.226 -12.848 1.00 79.69 238 ARG A N 1
ATOM 1769 C CA . ARG A 1 238 ? 11.376 -10.643 -14.116 1.00 79.69 238 ARG A CA 1
ATOM 1770 C C . ARG A 1 238 ? 10.274 -11.128 -15.058 1.00 79.69 238 ARG A C 1
ATOM 1772 O O . ARG A 1 238 ? 9.521 -12.042 -14.706 1.00 79.69 238 ARG A O 1
ATOM 1779 N N . ALA A 1 239 ? 10.203 -10.482 -16.222 1.00 64.06 239 ALA A N 1
ATOM 1780 C CA . ALA A 1 239 ? 9.208 -10.709 -17.272 1.00 64.06 239 ALA A CA 1
ATOM 1781 C C . ALA A 1 239 ? 9.411 -12.009 -18.073 1.00 64.06 239 ALA A C 1
ATOM 1783 O O . ALA A 1 239 ? 10.550 -12.533 -18.070 1.00 64.06 239 ALA A O 1
#

Secondary structure (DSSP, 8-state):
---------------------------------------------PPPPPPP----TT-SS---PPPEEEEGGGHHHHTSTTHHHHTTPPPPSSS---EEEE-TT-HHHHHHHHTT-EEEETT-TTTTSHHHHHHHHHHHHHTTPEEEEE-TT-TTHHHHHHHHHHHHSTTHHHHHHHTGGGSHHHHGGG--HHHH-TTSSGGG--HHHHHH-EEEEEESSTTGGGSSPTTPEEEEEE-

pLDDT: mean 73.35, std 22.33, range [29.03, 95.5]

Nearest PDB structures (foldseek):
  5vlj-assembly1_A  TM=5.009E-01  e=5.608E+00  Saccharomyces cerevisiae
  8k7z-assembly1_A  TM=3.625E-01  e=2.132E+00  synthetic construct
  6yy0-assembly1_C  TM=2.230E-01  e=7.632E-01  Bos taurus
  3oee-assembly2_L  TM=1.860E-01  e=1.889E+00  Saccharomyces cerevisiae
  8vzc-assembly1_A  TM=2.337E-01  e=8.059E+00  Alphaproteobacteria bacterium

Foldseek 3Di:
DDDDDDDDDDDDDDDDDDDDDDDDDDDDDDDDDDDDDDDDDDDDDDDDPPDPDPPPPPPVDDPQPDAQEDAPVLLVLLWWQCSCVVSVNDDFPAARAAAEEAALPCVSVVVCVVVPALEAELVDVVCLALVNVLLSLLVLQLQLTEYEYECEADAPSVVSSVVSQCVNDNPRSVCVRRLVCLPCVNSVVSDDPVPNHDCRPPVNGDSVSSSSRGYYYYYHDVNNVVPDDPRYHHYYYDD

Solvent-accessible surface area (backbone atoms only — not comparable to full-atom values): 15020 Å² total; per-residue (Å²): 128,85,84,92,85,80,93,83,92,85,86,87,92,81,90,84,86,86,90,86,84,88,84,90,84,93,84,92,88,82,87,88,80,84,82,82,87,88,91,82,83,90,82,92,74,81,82,76,79,80,74,80,80,74,84,74,86,74,77,86,67,83,84,80,68,77,67,45,78,38,53,68,84,49,54,74,38,66,50,38,58,62,22,46,68,74,67,70,50,79,81,69,97,54,70,34,85,28,47,33,34,29,28,76,76,54,58,61,65,53,46,42,59,74,71,70,34,38,72,38,51,68,87,39,77,66,44,54,32,42,68,51,36,49,50,46,52,49,52,11,36,68,65,24,27,19,32,35,43,34,47,49,84,42,77,71,43,66,63,54,53,46,50,31,41,34,68,55,38,83,66,41,45,63,28,52,58,47,49,50,46,53,40,63,93,56,47,57,82,72,60,47,78,91,78,70,42,91,77,67,47,76,86,69,59,51,73,66,30,27,60,30,34,24,61,30,40,35,21,33,37,67,68,49,57,61,77,54,65,94,55,56,44,45,31,36,53,45,127

Sequence (239 aa):
MPAATAVKRSASPKKTAPVARKPAAKAAGKPAAKPASAAAVAHNAAPPPPAPIVQLEQRAADVSLAPIVVPLTGIAALAHPDWATRLNAPAAPTGALWPMVVDESSRAGVFFTYSGANVVDSCNPNDLRPEPLRKVILGALRFGKALVVDLRDVEGMWEFVERAVEDVAKGLWSKLLCGEVRQQAVWEPLIRPDEDGPRYVPHEWTESMTADFTLVFLAKSPAVAAAAPAGLRRVHIRA

Mean predicted aligned error: 15.58 Å